Protein AF-A0A1G2C6I8-F1 (afdb_monomer_lite)

Sequence (289 aa):
MAKLNQKQAAQQTALRGDTDAAVTQLAALLASGDIGAAASLAEIEAFRGQWPEMLQHAYAFLRKPSSVYAGNVFTDITNLVALVGFKNGGWLDIHDQAVEIRSHLLADPELEKYANGSDASAGGLDQLIELAKTKGKSPYVWDWGNYSELDEDARAAKFDAAVAELLAKKKMFKDDAERRKHFFALANNYGSYRSAVRLYDKEGVGDLITFDPAAFAASALARAGRTKEAWQVAEAAVRLWWPVDFAQVTPVALLTDEGLRPLMTPERCEWVLRTPRGPAAVSKKKKKK

pLDDT: mean 89.69, std 12.72, range [35.22, 98.81]

Structure (mmCIF, N/CA/C/O backbone):
data_AF-A0A1G2C6I8-F1
#
_entry.id   AF-A0A1G2C6I8-F1
#
loop_
_atom_site.group_PDB
_atom_site.id
_atom_site.type_symbol
_atom_site.label_atom_id
_atom_site.label_alt_id
_atom_site.label_comp_id
_atom_site.label_asym_id
_atom_site.label_entity_id
_atom_site.label_seq_id
_atom_site.pdbx_PDB_ins_code
_atom_site.Cartn_x
_atom_site.Cartn_y
_atom_site.Cartn_z
_atom_site.occupancy
_atom_site.B_iso_or_equiv
_atom_site.auth_seq_id
_atom_site.auth_comp_id
_atom_site.auth_asym_id
_atom_site.auth_atom_id
_atom_site.pdbx_PDB_model_num
ATOM 1 N N . MET A 1 1 ? 11.591 -19.788 22.071 1.00 49.09 1 MET A N 1
ATOM 2 C CA . MET A 1 1 ? 10.916 -18.709 21.316 1.00 49.09 1 MET A CA 1
ATOM 3 C C . MET A 1 1 ? 10.108 -17.903 22.314 1.00 49.09 1 MET A C 1
ATOM 5 O O . MET A 1 1 ? 9.455 -18.527 23.142 1.00 49.09 1 MET A O 1
ATOM 9 N N . ALA A 1 2 ? 10.190 -16.572 22.291 1.00 54.81 2 ALA A N 1
ATOM 10 C CA . ALA A 1 2 ? 9.323 -15.737 23.123 1.00 54.81 2 ALA A CA 1
ATOM 11 C C . ALA A 1 2 ? 7.849 -16.007 22.770 1.00 54.81 2 ALA A C 1
ATOM 13 O O . ALA A 1 2 ? 7.528 -16.262 21.607 1.00 54.81 2 ALA A O 1
ATOM 14 N N . LYS A 1 3 ? 6.964 -16.004 23.771 1.00 72.25 3 LYS A N 1
ATOM 15 C CA . LYS A 1 3 ? 5.523 -16.186 23.568 1.00 72.25 3 LYS A CA 1
ATOM 16 C C . LYS A 1 3 ? 4.989 -14.952 22.838 1.00 72.25 3 LYS A C 1
ATOM 18 O O . LYS A 1 3 ? 5.163 -13.843 23.333 1.00 72.25 3 LYS A O 1
ATOM 23 N N . LEU A 1 4 ? 4.378 -15.147 21.669 1.00 80.69 4 LEU A N 1
ATOM 24 C CA . LEU A 1 4 ? 3.728 -14.062 20.930 1.00 80.69 4 LEU A CA 1
ATOM 25 C C . LEU A 1 4 ? 2.628 -13.453 21.798 1.00 80.69 4 LEU A C 1
ATOM 27 O O . LEU A 1 4 ? 1.885 -14.185 22.461 1.00 80.69 4 LEU A O 1
ATOM 31 N N . ASN A 1 5 ? 2.516 -12.127 21.785 1.00 90.69 5 ASN A N 1
ATOM 32 C CA . ASN A 1 5 ? 1.351 -11.472 22.368 1.00 90.69 5 ASN A CA 1
ATOM 33 C C . ASN A 1 5 ? 0.116 -11.684 21.466 1.00 90.69 5 ASN A C 1
ATOM 35 O O . ASN A 1 5 ? 0.228 -12.167 20.336 1.00 90.69 5 ASN A O 1
ATOM 39 N N . GLN A 1 6 ? -1.076 -11.353 21.966 1.00 92.56 6 GLN A N 1
ATOM 40 C CA . GLN A 1 6 ? -2.326 -11.617 21.244 1.00 92.56 6 GLN A CA 1
ATOM 41 C C . GLN A 1 6 ? -2.389 -10.903 19.880 1.00 92.56 6 GLN A C 1
ATOM 43 O O . GLN A 1 6 ? -2.820 -11.517 18.906 1.00 92.56 6 GLN A O 1
ATOM 48 N N . LYS A 1 7 ? -1.873 -9.668 19.778 1.00 93.62 7 LYS A N 1
ATOM 49 C CA . LYS A 1 7 ? -1.817 -8.894 18.522 1.00 93.62 7 LYS A CA 1
ATOM 50 C C . LYS A 1 7 ? -0.951 -9.582 17.469 1.00 93.62 7 LYS A C 1
ATOM 52 O O . LYS A 1 7 ? -1.372 -9.805 16.340 1.00 93.62 7 LYS A O 1
ATOM 57 N N . GLN A 1 8 ? 0.249 -9.997 17.874 1.00 93.12 8 GLN A N 1
ATOM 58 C CA . GLN A 1 8 ? 1.189 -10.717 17.017 1.00 93.12 8 GLN A CA 1
ATOM 59 C C . GLN A 1 8 ? 0.635 -12.079 16.584 1.00 93.12 8 GLN A C 1
ATOM 61 O O . GLN A 1 8 ? 0.871 -12.508 15.457 1.00 93.12 8 GLN A O 1
ATOM 66 N N . ALA A 1 9 ? -0.105 -12.766 17.459 1.00 94.12 9 ALA A N 1
ATOM 67 C CA . ALA A 1 9 ? -0.765 -14.020 17.111 1.00 94.12 9 ALA A CA 1
ATOM 68 C C . ALA A 1 9 ? -1.859 -13.809 16.050 1.00 94.12 9 ALA A C 1
ATOM 70 O O . ALA A 1 9 ? -1.878 -14.546 15.063 1.00 94.12 9 ALA A O 1
ATOM 71 N N . ALA A 1 10 ? -2.702 -12.782 16.207 1.00 96.56 10 ALA A N 1
ATOM 72 C CA . ALA A 1 10 ? -3.737 -12.422 15.237 1.00 96.56 10 ALA A CA 1
ATOM 73 C C . ALA A 1 10 ? -3.143 -12.060 13.869 1.00 96.56 10 ALA A C 1
ATOM 75 O O . ALA A 1 10 ? -3.537 -12.629 12.847 1.00 96.56 10 ALA A O 1
ATOM 76 N N . GLN A 1 11 ? -2.109 -11.214 13.858 1.00 96.00 11 GLN A N 1
ATOM 77 C CA . GLN A 1 11 ? -1.371 -10.885 12.642 1.00 96.00 11 GLN A CA 1
ATOM 78 C C . GLN A 1 11 ? -0.800 -12.147 11.982 1.00 96.00 11 GLN A C 1
ATOM 80 O O . GLN A 1 11 ? -1.008 -12.378 10.795 1.00 96.00 11 GLN A O 1
ATOM 85 N N . GLN A 1 12 ? -0.119 -13.019 12.731 1.00 95.88 12 GLN A N 1
ATOM 86 C CA . GLN A 1 12 ? 0.437 -14.253 12.167 1.00 95.88 12 GLN A CA 1
ATOM 87 C C . GLN A 1 12 ? -0.626 -15.205 11.613 1.00 95.88 12 GLN A C 1
ATOM 89 O O . GLN A 1 12 ? -0.341 -15.956 10.679 1.00 95.88 12 GLN A O 1
ATOM 94 N N . THR A 1 13 ? -1.831 -15.224 12.176 1.00 97.00 13 THR A N 1
ATOM 95 C CA . THR A 1 13 ? -2.970 -15.954 11.604 1.00 97.00 13 THR A CA 1
ATOM 96 C C . THR A 1 13 ? -3.338 -15.375 10.233 1.00 97.00 13 THR A C 1
ATOM 98 O O .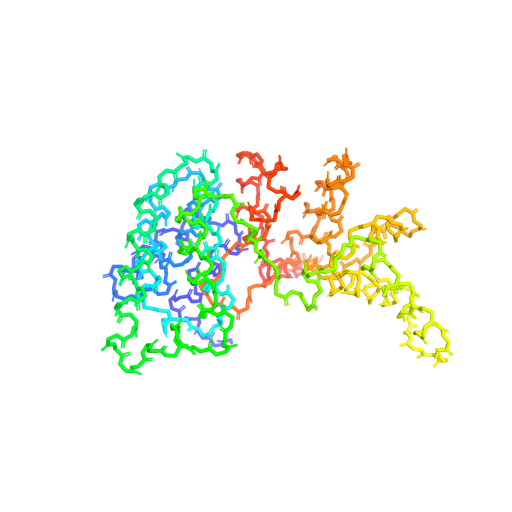 THR A 1 13 ? -3.370 -16.130 9.258 1.00 97.00 13 THR A O 1
ATOM 101 N N . ALA A 1 14 ? -3.445 -14.047 10.106 1.00 97.31 14 ALA A N 1
ATOM 102 C CA . ALA A 1 14 ? -3.700 -13.387 8.821 1.00 97.31 14 ALA A CA 1
ATOM 103 C C . ALA A 1 14 ? -2.586 -13.649 7.791 1.00 97.31 14 ALA A C 1
ATOM 105 O O . ALA A 1 14 ? -2.860 -14.039 6.658 1.00 97.31 14 ALA A O 1
ATOM 106 N N . LEU A 1 15 ? -1.315 -13.512 8.188 1.00 96.75 15 LEU A N 1
ATOM 107 C CA . LEU A 1 15 ? -0.157 -13.715 7.304 1.00 96.75 15 LEU A CA 1
ATOM 108 C C . LEU A 1 15 ? -0.001 -15.165 6.831 1.00 96.75 15 LEU A C 1
ATOM 110 O O . LEU A 1 15 ? 0.677 -15.412 5.836 1.00 96.75 15 LEU A O 1
ATOM 114 N N . ARG A 1 16 ? -0.604 -16.135 7.530 1.00 96.94 16 ARG A N 1
ATOM 115 C CA . ARG A 1 16 ? -0.665 -17.543 7.103 1.00 96.94 16 ARG A CA 1
ATOM 116 C C . ARG A 1 16 ? -1.757 -17.812 6.067 1.00 96.94 16 ARG A C 1
ATOM 118 O O . ARG A 1 16 ? -1.769 -18.911 5.516 1.00 96.94 16 ARG A O 1
ATOM 125 N N . GLY A 1 17 ? -2.621 -16.837 5.796 1.00 96.62 17 GLY A N 1
ATOM 126 C CA . GLY A 1 17 ? -3.769 -16.976 4.906 1.00 96.62 17 GLY A CA 1
ATOM 127 C C . GLY A 1 17 ? -5.034 -17.507 5.581 1.00 96.62 17 GLY A C 1
ATOM 128 O O . GLY A 1 17 ? -5.991 -17.827 4.886 1.00 96.62 17 GLY A O 1
ATOM 129 N N . ASP A 1 18 ? -5.052 -17.611 6.915 1.00 97.38 18 ASP A N 1
ATOM 130 C CA . ASP A 1 18 ? -6.234 -18.018 7.686 1.00 97.38 18 ASP A CA 1
ATOM 131 C C . ASP A 1 18 ? -7.066 -16.780 8.056 1.00 97.38 18 ASP A C 1
ATOM 133 O O . ASP A 1 18 ? -7.109 -16.322 9.200 1.00 97.38 18 ASP A O 1
ATOM 137 N N . THR A 1 19 ? -7.631 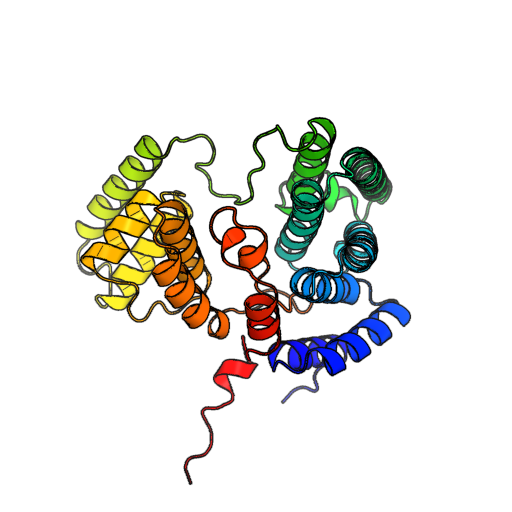-16.145 7.029 1.00 96.50 19 THR A N 1
ATOM 138 C CA . THR A 1 19 ? -8.224 -14.809 7.147 1.00 96.50 19 THR A CA 1
ATOM 139 C C . THR A 1 19 ? -9.456 -14.785 8.051 1.00 96.50 19 THR A C 1
ATOM 141 O O . THR A 1 19 ? -9.599 -13.852 8.833 1.00 96.50 19 THR A O 1
ATOM 144 N N . ASP A 1 20 ? -10.314 -15.808 8.022 1.00 98.00 20 ASP A N 1
ATOM 145 C CA . ASP A 1 20 ? -11.529 -15.842 8.853 1.00 98.00 20 ASP A CA 1
ATOM 146 C C . ASP A 1 20 ? -11.212 -15.959 10.348 1.00 98.00 20 ASP A C 1
ATOM 148 O O . ASP A 1 20 ? -11.777 -15.235 11.178 1.00 98.00 20 ASP A O 1
ATOM 152 N N . ALA A 1 21 ? -10.253 -16.820 10.704 1.00 98.19 21 ALA A N 1
ATOM 153 C CA . ALA A 1 21 ? -9.787 -16.916 12.080 1.00 98.19 21 ALA A CA 1
ATOM 154 C C . ALA A 1 21 ? -9.102 -15.617 12.525 1.00 98.19 21 ALA A C 1
ATOM 156 O O . ALA A 1 21 ? -9.295 -15.177 13.662 1.00 98.19 21 ALA A O 1
ATOM 157 N N . ALA A 1 22 ? -8.338 -14.977 11.634 1.00 98.12 22 ALA A N 1
ATOM 158 C CA . ALA A 1 22 ? -7.712 -13.694 11.922 1.00 98.12 22 ALA A CA 1
ATOM 159 C C . ALA A 1 22 ? -8.744 -12.589 12.178 1.00 98.12 22 ALA A C 1
ATOM 161 O O . ALA A 1 22 ? -8.610 -11.881 13.170 1.00 98.12 22 ALA A O 1
ATOM 162 N N . VAL A 1 23 ? -9.797 -12.479 11.358 1.00 98.56 23 VAL A N 1
ATOM 163 C CA . VAL A 1 23 ? -10.884 -11.501 11.557 1.00 98.56 23 VAL A CA 1
ATOM 164 C C . VAL A 1 23 ? -11.529 -11.678 12.929 1.00 98.56 23 VAL A C 1
ATOM 166 O O . VAL A 1 23 ? -11.696 -10.703 13.655 1.00 98.56 23 VAL A O 1
ATOM 169 N N . THR A 1 24 ? -11.805 -12.919 13.342 1.00 98.44 24 THR A N 1
ATOM 170 C CA . THR A 1 24 ? -12.376 -13.198 14.672 1.00 98.44 24 THR A CA 1
ATOM 171 C C . THR A 1 24 ? -11.435 -12.753 15.801 1.00 98.44 24 THR A C 1
ATOM 173 O O . THR A 1 24 ? -11.869 -12.146 16.780 1.00 98.44 24 THR A O 1
ATOM 176 N N . GLN A 1 25 ? -10.133 -13.027 15.671 1.00 98.44 25 GLN A N 1
ATOM 177 C CA . GLN A 1 25 ? -9.123 -12.639 16.664 1.00 98.44 25 GLN A CA 1
ATOM 178 C C . GLN A 1 25 ? -8.943 -11.115 16.739 1.00 98.44 25 GLN A C 1
ATOM 180 O O . GLN A 1 25 ? -8.867 -10.560 17.833 1.00 98.44 25 GLN A O 1
ATOM 185 N N . LEU A 1 26 ? -8.904 -10.440 15.589 1.00 98.50 26 LEU A N 1
ATOM 186 C CA . LEU A 1 26 ? -8.772 -8.987 15.487 1.00 98.50 26 LEU A CA 1
ATOM 187 C C . LEU A 1 26 ? -10.015 -8.266 16.021 1.00 98.50 26 LEU A C 1
ATOM 189 O O . LEU A 1 26 ? -9.879 -7.302 16.768 1.00 98.50 26 LEU A O 1
ATOM 193 N N . ALA A 1 27 ? -11.217 -8.765 15.725 1.00 98.44 27 ALA A N 1
ATOM 194 C CA . ALA A 1 27 ? -12.456 -8.221 16.274 1.00 98.44 27 ALA A CA 1
ATOM 195 C C . ALA A 1 27 ? -12.500 -8.333 17.809 1.00 98.44 27 ALA A C 1
ATOM 197 O O . ALA A 1 27 ? -12.887 -7.384 18.489 1.00 98.44 27 ALA A O 1
ATOM 198 N N . ALA A 1 28 ? -12.042 -9.457 18.374 1.00 98.25 28 ALA A N 1
ATOM 199 C CA . ALA A 1 28 ? -11.936 -9.621 19.825 1.00 98.25 28 ALA A CA 1
ATOM 200 C C . ALA A 1 28 ? -10.913 -8.655 20.452 1.00 98.25 28 ALA A C 1
ATOM 202 O O . ALA A 1 28 ? -11.170 -8.091 21.517 1.00 98.25 28 ALA A O 1
ATOM 203 N N . LEU A 1 29 ? -9.776 -8.427 19.783 1.00 97.94 29 LEU A N 1
ATOM 204 C CA . LEU A 1 29 ? -8.787 -7.430 20.200 1.00 97.94 29 LEU A CA 1
ATOM 205 C C . LEU A 1 29 ? -9.388 -6.021 20.199 1.00 97.94 29 LEU A C 1
ATOM 207 O O . LEU A 1 29 ? -9.306 -5.326 21.215 1.00 97.94 29 LEU A O 1
ATOM 211 N N . LEU A 1 30 ? -10.057 -5.631 19.113 1.00 97.75 30 LEU A N 1
ATOM 212 C CA . LEU A 1 30 ? -10.720 -4.333 19.008 1.00 97.75 30 LEU A CA 1
ATOM 213 C C . LEU A 1 30 ? -11.770 -4.145 20.114 1.00 97.75 30 LEU A C 1
ATOM 215 O O . LEU A 1 30 ? -11.763 -3.122 20.797 1.00 97.75 30 LEU A O 1
ATOM 219 N N . ALA A 1 31 ? -12.605 -5.158 20.366 1.00 97.44 31 ALA A N 1
ATOM 220 C CA . ALA A 1 31 ? -13.598 -5.142 21.443 1.00 97.44 31 ALA A CA 1
ATOM 221 C C . ALA A 1 31 ? -12.969 -5.016 22.845 1.00 97.44 31 ALA A C 1
ATOM 223 O O . ALA A 1 31 ? -13.589 -4.470 23.755 1.00 97.44 31 ALA A O 1
ATOM 224 N N . SER A 1 32 ? -11.728 -5.481 23.023 1.00 96.44 32 SER A N 1
ATOM 225 C CA . SER A 1 32 ? -10.963 -5.321 24.268 1.00 96.44 32 SER A CA 1
ATOM 226 C C . SER A 1 32 ? -10.249 -3.965 24.408 1.00 96.44 32 SER A C 1
ATOM 228 O O . SER A 1 32 ? -9.569 -3.733 25.406 1.00 96.44 32 SER A O 1
ATOM 230 N N . GLY A 1 33 ? -10.404 -3.063 23.430 1.00 95.50 33 GLY A N 1
ATOM 231 C CA . GLY A 1 33 ? -9.824 -1.715 23.423 1.00 95.50 33 GLY A CA 1
ATOM 232 C C . GLY A 1 33 ? -8.540 -1.567 22.599 1.00 95.50 33 GLY A C 1
ATOM 233 O O . GLY A 1 33 ? -7.912 -0.505 22.624 1.00 95.50 33 GLY A O 1
ATOM 234 N N . ASP A 1 34 ? -8.131 -2.598 21.856 1.00 95.38 34 ASP A N 1
ATOM 235 C CA . ASP A 1 34 ? -6.953 -2.539 20.993 1.00 95.38 34 ASP A CA 1
ATOM 236 C C . ASP A 1 34 ? -7.271 -1.925 19.625 1.00 95.38 34 ASP A C 1
ATOM 238 O O . ASP A 1 34 ? -7.541 -2.623 18.647 1.00 95.38 34 ASP A O 1
ATOM 242 N N . ILE A 1 35 ? -7.215 -0.595 19.552 1.00 95.81 35 ILE A N 1
ATOM 243 C CA . ILE A 1 35 ? -7.554 0.155 18.333 1.00 95.81 35 ILE A CA 1
ATOM 244 C C . ILE A 1 35 ? -6.643 -0.185 17.142 1.00 95.81 35 ILE A C 1
ATOM 246 O O . ILE A 1 35 ? -7.089 -0.099 16.001 1.00 95.81 35 ILE A O 1
ATOM 250 N N . GLY A 1 36 ? -5.412 -0.659 17.371 1.00 94.94 36 GLY A N 1
ATOM 251 C CA . GLY A 1 36 ? -4.517 -1.062 16.280 1.00 94.94 36 GLY A CA 1
ATOM 252 C C . GLY A 1 36 ? -5.088 -2.211 15.436 1.00 94.94 36 GLY A C 1
ATOM 253 O O . GLY A 1 36 ? -4.810 -2.296 14.243 1.00 94.94 36 GLY A O 1
ATOM 254 N N . ALA A 1 37 ? -5.952 -3.053 16.019 1.00 97.81 37 ALA A N 1
ATOM 255 C CA . ALA A 1 37 ? -6.636 -4.122 15.293 1.00 97.81 37 ALA A CA 1
ATOM 256 C C . ALA A 1 37 ? -7.639 -3.599 14.247 1.00 97.81 37 ALA A C 1
ATOM 258 O O . ALA A 1 37 ? -7.919 -4.306 13.278 1.00 97.81 37 ALA A O 1
ATOM 259 N N . ALA A 1 38 ? -8.146 -2.368 14.397 1.00 98.38 38 ALA A N 1
ATOM 260 C CA . ALA A 1 38 ? -9.041 -1.756 13.418 1.00 98.38 38 ALA A CA 1
ATOM 261 C C . ALA A 1 38 ? -8.337 -1.512 12.071 1.00 98.38 38 ALA A C 1
ATOM 263 O O . ALA A 1 38 ? -8.939 -1.743 11.028 1.00 98.38 38 ALA A O 1
ATOM 264 N N . ALA A 1 39 ? -7.048 -1.149 12.067 1.00 97.94 39 ALA A N 1
ATOM 265 C CA . ALA A 1 39 ? -6.287 -1.031 10.820 1.00 97.94 39 ALA A CA 1
ATOM 266 C C . ALA A 1 39 ? -6.196 -2.382 10.086 1.00 97.94 39 ALA A C 1
ATOM 268 O O . ALA A 1 39 ? -6.466 -2.460 8.890 1.00 97.94 39 ALA A O 1
ATOM 269 N N . SER A 1 40 ? -5.920 -3.472 10.812 1.00 98.44 40 SER A N 1
ATOM 270 C CA . SER A 1 40 ? -5.877 -4.815 10.220 1.00 98.44 40 SER A CA 1
ATOM 271 C C . SER A 1 40 ? -7.228 -5.271 9.658 1.00 98.44 40 SER A C 1
ATOM 273 O O . SER A 1 40 ? -7.274 -5.932 8.621 1.00 98.44 40 SER A O 1
ATOM 275 N N . LEU A 1 41 ? -8.327 -4.955 10.351 1.00 98.81 41 LEU A N 1
ATOM 276 C CA . LEU A 1 41 ? -9.680 -5.270 9.885 1.00 98.81 41 LEU A CA 1
ATOM 277 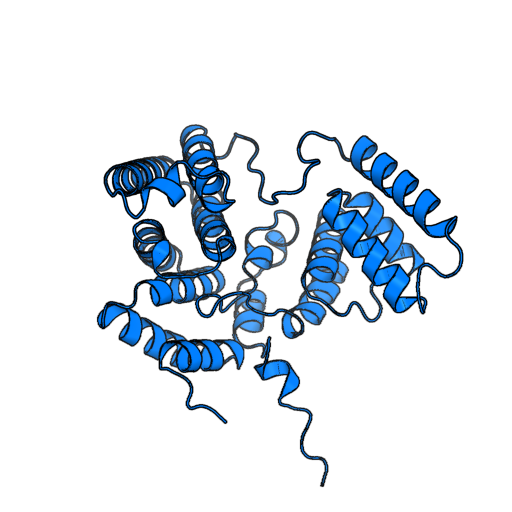C C . LEU A 1 41 ? -10.013 -4.492 8.611 1.00 98.81 41 LEU A C 1
ATOM 279 O O . LEU A 1 41 ? -10.397 -5.116 7.624 1.00 98.81 41 LEU A O 1
ATOM 283 N N . ALA A 1 42 ? -9.748 -3.182 8.596 1.00 98.75 42 ALA A N 1
ATOM 284 C CA . ALA A 1 42 ? -9.966 -2.333 7.429 1.00 98.75 42 ALA A CA 1
ATOM 285 C C . ALA A 1 42 ? -9.198 -2.844 6.197 1.00 98.75 42 ALA A C 1
ATOM 287 O O . ALA A 1 42 ? -9.744 -2.929 5.098 1.00 98.75 42 ALA A O 1
ATOM 288 N N . GLU A 1 43 ? -7.945 -3.260 6.376 1.00 98.69 43 GLU A N 1
ATOM 289 C CA . GLU A 1 43 ? -7.161 -3.891 5.317 1.00 98.69 43 GLU A CA 1
ATOM 290 C C . GLU A 1 43 ? -7.833 -5.154 4.749 1.00 98.69 43 GLU A C 1
ATOM 292 O O . GLU A 1 43 ? -7.995 -5.289 3.535 1.00 98.69 43 GLU A O 1
ATOM 297 N N . ILE A 1 44 ? -8.262 -6.085 5.607 1.00 98.75 44 ILE A N 1
ATOM 298 C CA . ILE A 1 44 ? -8.920 -7.327 5.170 1.00 98.75 44 ILE A CA 1
ATOM 299 C C . ILE A 1 44 ? -10.243 -7.026 4.455 1.00 98.75 44 ILE A C 1
ATOM 301 O O . ILE A 1 44 ? -10.520 -7.586 3.392 1.00 98.75 44 ILE A O 1
ATOM 305 N N . GLU A 1 45 ? -11.048 -6.134 5.020 1.00 98.81 45 GLU A N 1
ATOM 306 C CA . GLU A 1 45 ? -12.352 -5.733 4.491 1.00 98.81 45 GLU A CA 1
ATOM 307 C C . GLU A 1 45 ? -12.222 -5.029 3.138 1.00 98.81 45 GLU A C 1
ATOM 309 O O . GLU A 1 45 ? -13.002 -5.311 2.226 1.00 98.81 45 GLU A O 1
ATOM 314 N N . ALA A 1 46 ? -11.186 -4.206 2.944 1.00 98.56 46 ALA A N 1
ATOM 315 C CA . ALA A 1 46 ? -10.880 -3.597 1.652 1.00 98.56 46 ALA A CA 1
ATOM 316 C C . ALA A 1 46 ? -10.630 -4.652 0.565 1.00 98.56 46 ALA A C 1
ATOM 318 O O . ALA A 1 46 ? -11.175 -4.556 -0.538 1.00 98.56 46 ALA A O 1
ATOM 319 N N . PHE A 1 47 ? -9.849 -5.693 0.872 1.00 98.62 47 PHE A N 1
ATOM 320 C CA . PHE A 1 47 ? -9.628 -6.807 -0.055 1.00 98.62 47 PHE A CA 1
ATOM 321 C C . PHE A 1 47 ? -10.908 -7.626 -0.288 1.00 98.62 47 PHE A C 1
ATOM 323 O O . PHE A 1 47 ? -11.131 -8.109 -1.396 1.00 98.62 47 PHE A O 1
ATOM 330 N N . ARG A 1 48 ? -11.796 -7.735 0.705 1.00 98.44 48 ARG A N 1
ATOM 331 C CA . ARG A 1 48 ? -13.108 -8.389 0.554 1.00 98.44 48 ARG A CA 1
ATOM 332 C C . ARG A 1 48 ? -14.157 -7.531 -0.155 1.00 98.44 48 ARG A C 1
ATOM 334 O O . ARG A 1 48 ? -15.232 -8.032 -0.471 1.00 98.44 48 ARG A O 1
ATOM 341 N N . GLY A 1 49 ? -13.871 -6.255 -0.407 1.00 97.56 49 GLY A N 1
ATOM 342 C CA . GLY A 1 49 ? -14.840 -5.306 -0.953 1.00 97.56 49 GLY A CA 1
ATOM 343 C C . GLY A 1 49 ? -15.944 -4.899 0.032 1.00 97.56 49 GLY A C 1
ATOM 344 O O . GLY A 1 49 ? -16.989 -4.415 -0.397 1.00 97.56 49 GLY A O 1
ATOM 345 N N . GLN A 1 50 ? -15.723 -5.086 1.334 1.00 97.88 50 GLN A N 1
ATOM 346 C CA . GLN A 1 50 ? -16.634 -4.732 2.428 1.00 97.88 50 GLN A CA 1
ATOM 347 C C . GLN A 1 50 ? -16.421 -3.263 2.827 1.00 97.88 50 GLN A C 1
ATOM 349 O O . GLN A 1 50 ? -15.875 -2.949 3.880 1.00 97.88 50 GLN A O 1
ATOM 354 N N . TRP A 1 51 ? -16.747 -2.344 1.913 1.00 97.19 51 TRP A N 1
ATOM 355 C CA . TRP A 1 51 ? -16.392 -0.923 2.045 1.00 97.19 51 TRP A CA 1
ATOM 356 C C . TRP A 1 51 ? -17.025 -0.198 3.245 1.00 97.19 51 TRP A C 1
ATOM 358 O O . TRP A 1 51 ? -16.314 0.607 3.848 1.00 97.19 51 TRP A O 1
ATOM 368 N N . PRO A 1 52 ? -18.304 -0.424 3.611 1.00 97.06 52 PRO A N 1
ATOM 369 C CA . PRO A 1 52 ? -18.896 0.226 4.782 1.00 97.06 52 PRO A CA 1
ATOM 370 C C . PRO A 1 52 ? -18.194 -0.150 6.093 1.00 97.06 52 PRO A C 1
ATOM 372 O O . PRO A 1 52 ? -17.835 0.731 6.873 1.00 97.06 52 PRO A O 1
ATOM 375 N N . GLU A 1 53 ? -17.946 -1.443 6.304 1.00 98.19 53 GLU A N 1
ATOM 376 C CA . GLU A 1 53 ? -17.225 -1.964 7.468 1.00 98.19 53 GLU A CA 1
ATOM 377 C C . GLU A 1 53 ? -15.778 -1.459 7.480 1.00 98.19 53 GLU A C 1
ATOM 379 O O . GLU A 1 53 ? -15.304 -0.952 8.500 1.00 98.19 53 GLU A O 1
ATOM 384 N N . MET A 1 54 ? -15.127 -1.472 6.310 1.00 98.31 54 MET A N 1
ATOM 385 C CA . MET A 1 54 ? -13.778 -0.936 6.146 1.00 98.31 54 MET A CA 1
ATOM 386 C C . MET A 1 54 ? -13.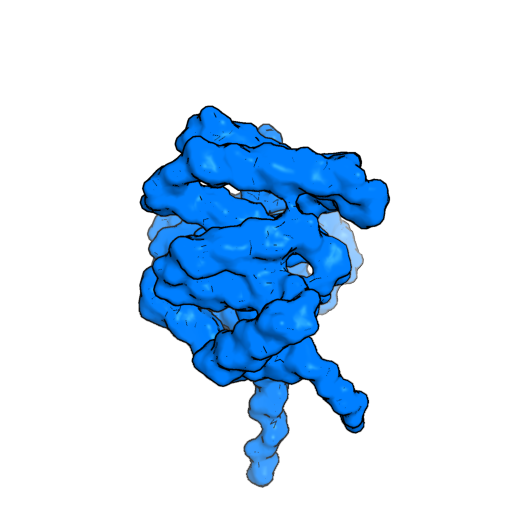693 0.524 6.588 1.00 98.31 54 MET A C 1
ATOM 388 O O . MET A 1 54 ? -12.801 0.872 7.359 1.00 98.31 54 MET A O 1
ATOM 392 N N . LEU A 1 55 ? -14.625 1.381 6.147 1.00 98.44 55 LEU A N 1
ATOM 393 C CA . LEU A 1 55 ? -14.653 2.792 6.541 1.00 98.44 55 LEU A CA 1
ATOM 394 C C . LEU A 1 55 ? -14.849 2.961 8.050 1.00 98.44 55 LEU A C 1
ATOM 396 O O . LEU A 1 55 ? -14.171 3.787 8.660 1.00 98.44 55 LEU A O 1
ATOM 400 N N . GLN A 1 56 ? -15.732 2.170 8.666 1.00 98.06 56 GLN A N 1
ATOM 401 C CA . GLN A 1 56 ? -15.944 2.209 10.113 1.00 98.06 56 GLN A CA 1
ATOM 402 C C . GLN A 1 56 ? -14.637 1.932 10.871 1.00 98.06 56 GLN A C 1
ATOM 404 O O . GLN A 1 56 ? -14.267 2.693 11.771 1.00 98.06 56 GLN A O 1
ATOM 409 N N . HIS A 1 57 ? -13.915 0.875 10.498 1.00 98.69 57 HIS A N 1
ATOM 410 C CA . HIS A 1 57 ? -12.650 0.528 11.138 1.00 98.69 57 HIS A CA 1
ATOM 411 C C . HIS A 1 57 ? -11.523 1.512 10.800 1.00 98.69 57 HIS A C 1
ATOM 413 O O . HIS A 1 57 ? -10.763 1.900 11.691 1.00 98.69 57 HIS A O 1
ATOM 419 N N . ALA A 1 58 ? -11.452 1.985 9.555 1.00 98.19 58 ALA A N 1
ATOM 420 C CA . ALA A 1 58 ? -10.495 2.999 9.128 1.00 98.19 58 ALA A CA 1
ATOM 421 C C . ALA A 1 58 ? -10.646 4.283 9.954 1.00 98.19 58 ALA A C 1
ATOM 423 O O . ALA A 1 58 ? -9.677 4.763 10.540 1.00 98.19 58 ALA A O 1
ATOM 424 N N . TYR A 1 59 ? -11.864 4.812 10.083 1.00 98.00 59 TYR A N 1
ATOM 425 C CA . TYR A 1 59 ? -12.119 6.024 10.858 1.00 98.00 59 TYR A CA 1
ATOM 426 C C . TYR A 1 59 ? -11.913 5.838 12.364 1.00 98.00 59 TYR A C 1
ATOM 428 O O . TYR A 1 59 ? -11.514 6.789 13.041 1.00 98.00 59 TYR A O 1
ATOM 436 N N . ALA A 1 60 ? -12.158 4.643 12.907 1.00 97.25 60 ALA A N 1
ATOM 437 C CA . ALA A 1 60 ? -11.826 4.338 14.298 1.00 97.25 60 ALA A CA 1
ATOM 438 C C . ALA A 1 60 ? -10.307 4.387 14.534 1.00 97.25 60 ALA A C 1
ATOM 440 O O . ALA A 1 60 ? -9.849 4.988 15.506 1.00 97.25 60 ALA A O 1
ATOM 441 N N . PHE A 1 61 ? -9.523 3.810 13.619 1.00 96.94 61 PHE A N 1
ATOM 442 C CA . PHE A 1 61 ? -8.065 3.842 13.683 1.00 96.94 61 PHE A CA 1
ATOM 443 C C . PHE A 1 61 ? -7.494 5.254 13.492 1.00 96.94 61 PHE A C 1
ATOM 445 O O . PHE A 1 61 ? -6.668 5.687 14.294 1.00 96.94 61 PHE A O 1
ATOM 452 N N . LEU A 1 62 ? -7.954 5.997 12.479 1.00 95.31 62 LEU A N 1
ATOM 453 C CA . LEU A 1 62 ? -7.432 7.331 12.152 1.00 95.31 62 LEU A CA 1
ATOM 454 C C . LEU A 1 62 ? -7.646 8.357 13.278 1.00 95.31 62 LEU A C 1
ATOM 456 O O . LEU A 1 62 ? -6.881 9.313 13.370 1.00 95.31 62 LEU A O 1
ATOM 460 N N . ARG A 1 63 ? -8.625 8.147 14.172 1.00 95.44 63 ARG A N 1
ATOM 461 C CA . ARG A 1 63 ? -8.791 8.950 15.400 1.00 95.44 63 ARG A CA 1
ATOM 462 C C . ARG A 1 63 ? -7.737 8.648 16.472 1.00 95.44 63 ARG A C 1
ATOM 464 O O . ARG A 1 63 ? -7.494 9.494 17.320 1.00 95.44 63 ARG A O 1
ATOM 471 N N . LYS A 1 64 ? -7.098 7.472 16.457 1.00 93.81 64 LYS A N 1
ATOM 472 C CA . LYS A 1 64 ? -6.076 7.070 17.441 1.00 93.81 64 LYS A CA 1
ATOM 473 C C . LYS A 1 64 ? -4.855 6.409 16.777 1.00 93.81 64 LYS A C 1
ATOM 475 O O . LYS A 1 64 ? -4.551 5.235 17.037 1.00 93.81 64 LYS A O 1
ATOM 480 N N . PRO A 1 65 ? -4.107 7.161 15.954 1.00 90.50 65 PRO A N 1
ATOM 481 C CA . PRO A 1 65 ? -2.975 6.635 15.192 1.00 90.50 65 PRO A CA 1
ATOM 482 C C . PRO A 1 65 ? -1.792 6.204 16.070 1.00 90.50 65 PRO A C 1
ATOM 484 O O . PRO A 1 65 ? -0.999 5.363 15.662 1.00 90.50 65 PRO A O 1
ATOM 487 N N . SER A 1 66 ? -1.707 6.692 17.313 1.00 90.56 66 SER A N 1
ATOM 488 C CA . SER A 1 66 ? -0.714 6.258 18.310 1.00 90.56 66 SER A CA 1
ATOM 489 C C . SER A 1 66 ? -0.857 4.796 18.755 1.00 90.56 66 SER A C 1
ATOM 491 O O . SER A 1 66 ? -0.011 4.287 19.489 1.00 90.56 66 SER A O 1
ATOM 493 N N . SER A 1 67 ? -1.918 4.104 18.325 1.00 90.38 67 SER A N 1
ATOM 494 C CA . SER A 1 67 ? -2.130 2.678 18.593 1.00 90.38 67 SER A CA 1
ATOM 495 C C . SER A 1 67 ? -1.174 1.747 17.830 1.00 90.38 67 SER A C 1
ATOM 497 O O . SER A 1 67 ? -1.098 0.563 18.169 1.00 90.38 67 SER A O 1
ATOM 499 N N . VAL A 1 68 ? -0.425 2.275 16.856 1.00 89.81 68 VAL A N 1
ATOM 500 C CA . VAL A 1 68 ? 0.605 1.571 16.074 1.00 89.81 68 VAL A CA 1
ATOM 501 C C . VAL A 1 68 ? 1.914 2.364 16.074 1.00 89.81 68 VAL A C 1
ATOM 503 O O . VAL A 1 68 ? 1.936 3.546 16.420 1.00 89.81 68 VAL A O 1
ATOM 506 N N . TYR A 1 69 ? 3.022 1.715 15.715 1.00 84.75 69 TYR A N 1
ATOM 507 C CA . TYR A 1 69 ? 4.338 2.355 15.702 1.00 84.75 69 TYR A CA 1
ATOM 508 C C . TYR A 1 69 ? 4.657 2.998 14.348 1.00 84.75 69 TYR A C 1
ATOM 510 O O . TYR A 1 69 ? 5.187 4.107 14.308 1.00 84.75 69 TYR A O 1
ATOM 518 N N . ALA A 1 70 ? 4.360 2.314 13.240 1.00 83.00 70 ALA A N 1
ATOM 519 C CA . ALA A 1 70 ? 4.789 2.763 11.917 1.00 83.00 70 ALA A CA 1
ATOM 520 C C . ALA A 1 70 ? 3.807 3.753 11.264 1.00 83.00 70 ALA A C 1
ATOM 522 O O . ALA A 1 70 ? 2.635 3.438 11.059 1.00 83.00 70 ALA A O 1
ATOM 523 N N . GLY A 1 71 ? 4.317 4.907 10.817 1.00 82.75 71 GLY A N 1
ATOM 524 C CA . GLY A 1 71 ? 3.537 5.909 10.076 1.00 82.75 71 GLY A CA 1
ATOM 525 C C . GLY A 1 71 ? 2.934 5.392 8.762 1.00 82.75 71 GLY A C 1
ATOM 526 O O . GLY A 1 71 ? 1.867 5.847 8.362 1.00 82.75 71 GLY A O 1
ATOM 527 N N . ASN A 1 72 ? 3.542 4.379 8.133 1.00 84.62 72 ASN A N 1
ATOM 528 C CA . ASN A 1 72 ? 3.025 3.783 6.894 1.00 84.62 72 ASN A CA 1
ATOM 529 C C . ASN A 1 72 ? 1.625 3.174 7.057 1.00 84.62 72 ASN A C 1
ATOM 531 O O . ASN A 1 72 ? 0.850 3.213 6.109 1.00 84.62 72 ASN A O 1
ATOM 535 N N . VAL A 1 73 ? 1.273 2.675 8.251 1.00 91.12 73 VAL A N 1
ATOM 536 C CA . VAL A 1 73 ? -0.086 2.170 8.519 1.00 91.12 73 VAL A CA 1
ATOM 537 C C . VAL A 1 73 ? -1.106 3.295 8.370 1.00 91.12 73 VAL A C 1
ATOM 539 O O . VAL A 1 73 ? -2.175 3.097 7.805 1.00 91.12 73 VAL A O 1
ATOM 542 N N . PHE A 1 74 ? -0.764 4.501 8.830 1.00 90.25 74 PHE A N 1
ATOM 543 C CA . PHE A 1 74 ? -1.620 5.669 8.665 1.00 90.25 74 PHE A CA 1
ATOM 544 C C . PHE A 1 74 ? -1.861 5.981 7.191 1.00 90.25 74 PHE A C 1
ATOM 546 O O . PHE A 1 74 ? -3.013 6.087 6.776 1.00 90.25 74 PHE A O 1
ATOM 553 N N . THR A 1 75 ? -0.784 6.042 6.407 1.00 88.12 75 THR A N 1
ATOM 554 C CA . THR A 1 75 ? -0.840 6.286 4.962 1.00 88.12 75 THR A CA 1
ATOM 555 C C . THR A 1 75 ? -1.676 5.230 4.235 1.00 88.12 75 THR A C 1
ATOM 557 O O . THR A 1 75 ? -2.521 5.571 3.408 1.00 88.12 75 THR A O 1
ATOM 560 N N . ASP A 1 76 ? -1.487 3.950 4.562 1.00 92.31 76 ASP A N 1
ATOM 561 C CA . ASP A 1 76 ? -2.246 2.846 3.973 1.00 92.31 76 ASP A CA 1
ATOM 562 C C . ASP A 1 76 ? -3.751 3.000 4.239 1.00 92.31 76 ASP A C 1
ATOM 564 O O . ASP A 1 76 ? -4.559 2.916 3.310 1.00 92.31 76 ASP A O 1
ATOM 568 N N . ILE A 1 77 ? -4.142 3.305 5.480 1.00 95.81 77 ILE A N 1
ATOM 569 C CA . ILE A 1 77 ? -5.554 3.483 5.832 1.00 95.81 77 ILE A CA 1
ATOM 570 C C . ILE A 1 77 ? -6.149 4.744 5.187 1.00 95.81 77 ILE A C 1
ATOM 572 O O . ILE A 1 77 ? -7.256 4.676 4.650 1.00 95.81 77 ILE A O 1
ATOM 576 N N . THR A 1 78 ? -5.435 5.875 5.148 1.00 93.69 78 THR A N 1
ATOM 577 C CA . THR A 1 78 ? -5.920 7.068 4.426 1.00 93.69 78 THR A CA 1
ATOM 578 C C . THR A 1 78 ? -6.106 6.795 2.934 1.00 93.69 78 THR A C 1
ATOM 580 O O . THR A 1 78 ? -7.106 7.216 2.348 1.00 93.69 78 THR A O 1
ATOM 583 N N . ASN A 1 79 ? -5.202 6.016 2.335 1.00 93.06 79 ASN A N 1
ATOM 584 C CA . ASN A 1 79 ? -5.289 5.615 0.935 1.00 93.06 79 ASN A CA 1
ATOM 585 C C . ASN A 1 79 ? -6.512 4.715 0.673 1.00 93.06 79 ASN A C 1
ATOM 587 O O . ASN A 1 79 ? -7.188 4.865 -0.349 1.00 93.06 79 ASN A O 1
ATOM 591 N N . LEU A 1 80 ? -6.849 3.807 1.594 1.00 96.38 80 LEU A N 1
ATOM 592 C CA . LEU A 1 80 ? -8.065 2.991 1.493 1.00 96.38 80 LEU A CA 1
ATOM 593 C C . LEU A 1 80 ? -9.347 3.833 1.576 1.00 96.38 80 LEU A C 1
ATOM 595 O O . LEU A 1 80 ? -10.293 3.578 0.828 1.00 96.38 80 LEU A O 1
ATOM 599 N N . VAL A 1 81 ? -9.375 4.869 2.419 1.00 97.31 81 VAL A N 1
ATOM 600 C CA . VAL A 1 81 ? -10.508 5.810 2.472 1.00 97.31 81 VAL A CA 1
ATOM 601 C C . VAL A 1 81 ? -10.635 6.581 1.153 1.00 97.31 81 VAL A C 1
ATOM 603 O O . VAL A 1 81 ? -11.722 6.633 0.574 1.00 97.31 81 VAL A O 1
ATOM 606 N N . ALA A 1 82 ? -9.530 7.119 0.623 1.00 94.94 82 ALA A N 1
ATOM 607 C CA . ALA A 1 82 ? -9.519 7.794 -0.678 1.00 94.94 82 ALA A CA 1
ATOM 608 C C . ALA A 1 82 ? -10.022 6.873 -1.804 1.00 94.94 82 ALA A C 1
ATOM 610 O O . ALA A 1 82 ? -10.800 7.288 -2.667 1.00 94.94 82 ALA A O 1
ATOM 611 N N . LEU A 1 83 ? -9.622 5.597 -1.776 1.00 94.69 83 LEU A N 1
ATOM 612 C CA . LEU A 1 83 ? -10.061 4.583 -2.730 1.00 94.69 83 LEU A CA 1
ATOM 613 C C . LEU A 1 83 ? -11.586 4.401 -2.737 1.00 94.69 83 LEU A C 1
ATOM 615 O O . LEU A 1 83 ? -12.161 4.252 -3.818 1.00 94.69 83 LEU A O 1
ATOM 619 N N . VAL A 1 84 ? -12.249 4.436 -1.576 1.00 95.94 84 VAL A N 1
ATOM 620 C CA . VAL A 1 84 ? -13.722 4.388 -1.519 1.00 95.94 84 VAL A CA 1
ATOM 621 C C . VAL A 1 84 ? -14.327 5.587 -2.231 1.00 95.94 84 VAL A C 1
ATOM 623 O O . VAL A 1 84 ? -15.244 5.404 -3.030 1.00 95.94 84 VAL A O 1
ATOM 626 N N . GLY A 1 85 ? -13.761 6.776 -2.029 1.00 95.06 85 GLY A N 1
ATOM 627 C CA . GLY A 1 85 ? -14.153 7.986 -2.746 1.00 95.06 85 GLY A CA 1
ATOM 628 C C . GLY A 1 85 ? -14.122 7.814 -4.266 1.00 95.06 85 GLY A C 1
ATOM 629 O O . GLY A 1 85 ? -15.092 8.120 -4.960 1.00 95.06 85 GLY A O 1
ATOM 630 N N . PHE A 1 86 ? -13.037 7.245 -4.797 1.00 91.62 86 PHE A N 1
ATOM 631 C CA . PHE A 1 86 ? -12.910 6.982 -6.233 1.00 91.62 86 PHE A CA 1
ATOM 632 C C . PHE A 1 86 ? -13.865 5.905 -6.752 1.00 91.62 86 PHE A C 1
ATOM 634 O O . PHE A 1 86 ? -14.287 5.977 -7.904 1.00 91.62 86 PHE A O 1
ATOM 641 N N . LYS A 1 87 ? -14.182 4.893 -5.938 1.00 90.44 87 LYS A N 1
ATOM 642 C CA . LYS A 1 87 ? -15.058 3.785 -6.343 1.00 90.44 87 LYS A CA 1
ATOM 643 C C . LYS A 1 87 ? -16.539 4.139 -6.263 1.00 90.44 87 LYS A C 1
ATOM 645 O O . LYS A 1 87 ? -17.290 3.831 -7.182 1.00 90.44 87 LYS A O 1
ATOM 650 N N . ASN A 1 88 ? -16.941 4.762 -5.161 1.00 92.81 88 ASN A N 1
ATOM 651 C CA . ASN A 1 88 ? -18.338 4.873 -4.749 1.00 92.81 88 ASN A CA 1
ATOM 652 C C . ASN A 1 88 ? -18.797 6.333 -4.595 1.00 92.81 88 ASN A C 1
ATOM 654 O O . ASN A 1 88 ? -19.983 6.579 -4.382 1.00 92.81 88 ASN A O 1
ATOM 658 N N . GLY A 1 89 ? -17.894 7.314 -4.689 1.00 92.69 89 GLY A N 1
ATOM 659 C CA . GLY A 1 89 ? -18.194 8.698 -4.331 1.00 92.69 89 GLY A CA 1
ATOM 660 C C . GLY A 1 89 ? -18.276 8.873 -2.813 1.00 92.69 89 GLY A C 1
ATOM 661 O O . GLY A 1 89 ? -17.408 8.408 -2.087 1.00 92.69 89 GLY A O 1
ATOM 662 N N . GLY A 1 90 ? -19.291 9.588 -2.317 1.00 94.75 90 GLY A N 1
ATOM 663 C CA . GLY A 1 90 ? -19.393 9.887 -0.877 1.00 94.75 90 GLY A CA 1
ATOM 664 C C . GLY A 1 90 ? -18.348 10.896 -0.388 1.00 94.75 90 GLY A C 1
ATOM 665 O O . GLY A 1 90 ? -18.036 10.958 0.794 1.00 94.75 90 GLY A O 1
ATOM 666 N N . TRP A 1 91 ? -17.799 11.703 -1.300 1.00 96.38 91 TRP A N 1
ATOM 667 C CA . TRP A 1 91 ? -16.740 12.665 -0.995 1.00 96.38 91 TRP A CA 1
ATOM 668 C C . TRP A 1 91 ? -17.110 13.692 0.081 1.00 96.38 91 TRP A C 1
ATOM 670 O O . TRP A 1 91 ? -16.218 14.155 0.778 1.00 96.38 91 TRP A O 1
ATOM 680 N N . LEU A 1 92 ? -18.395 14.040 0.227 1.00 97.06 92 LEU A N 1
ATOM 681 C CA . LEU A 1 92 ? -18.841 14.939 1.296 1.00 97.06 92 LEU A CA 1
ATOM 682 C C . LEU A 1 92 ? -18.658 14.286 2.673 1.00 97.06 92 LEU A C 1
ATOM 684 O O . LEU A 1 92 ? -17.992 14.858 3.525 1.00 97.06 92 LEU A O 1
ATOM 688 N N . ASP A 1 93 ? -19.142 13.056 2.847 1.00 97.38 93 ASP A N 1
ATOM 689 C CA . ASP A 1 93 ? -19.003 12.322 4.109 1.00 97.38 93 ASP A CA 1
ATOM 690 C C . ASP A 1 93 ? -17.528 12.044 4.433 1.00 97.38 93 ASP A C 1
ATOM 692 O O . ASP A 1 93 ? -17.098 12.209 5.573 1.00 97.38 93 ASP A O 1
ATOM 696 N N . ILE A 1 94 ? -16.725 11.678 3.423 1.00 97.75 94 ILE A N 1
ATOM 697 C CA . ILE A 1 94 ? -15.275 11.483 3.580 1.00 97.75 94 ILE A CA 1
ATOM 698 C C . ILE A 1 94 ? -14.600 12.780 4.033 1.00 97.75 94 ILE A C 1
ATOM 700 O O . ILE A 1 94 ? -13.766 12.742 4.938 1.00 97.75 94 ILE A O 1
ATOM 704 N N . HIS A 1 95 ? -14.944 13.910 3.412 1.00 97.50 95 HIS A N 1
ATOM 705 C CA . HIS A 1 95 ? -14.418 15.219 3.785 1.00 97.50 95 HIS A CA 1
ATOM 706 C C . HIS A 1 95 ? -14.766 15.551 5.239 1.00 97.50 95 HIS A C 1
ATOM 708 O O . HIS A 1 95 ? -13.872 15.874 6.020 1.00 97.50 95 HIS A O 1
ATOM 714 N N . ASP A 1 96 ? -16.037 15.422 5.615 1.00 98.00 96 ASP A N 1
ATOM 715 C CA . ASP A 1 96 ? -16.513 15.790 6.947 1.00 98.00 96 ASP A CA 1
ATOM 716 C C . ASP A 1 96 ? -15.884 14.902 8.029 1.00 98.00 96 ASP A C 1
ATOM 718 O O . ASP A 1 96 ? -15.391 15.415 9.035 1.00 98.00 96 ASP A O 1
ATOM 722 N N . GLN A 1 97 ? -15.780 13.590 7.784 1.00 98.12 97 GLN A N 1
ATOM 723 C CA . GLN A 1 97 ? -15.064 12.671 8.672 1.00 98.12 97 GLN A CA 1
ATOM 724 C C . GLN A 1 97 ? -13.574 13.014 8.780 1.00 98.12 97 GLN A C 1
ATOM 726 O O . GLN A 1 97 ? -13.027 13.021 9.881 1.00 98.12 97 GLN A O 1
ATOM 731 N N . ALA A 1 98 ? -12.901 13.325 7.669 1.00 95.94 98 ALA A N 1
ATOM 732 C CA . ALA A 1 98 ? -11.481 13.665 7.688 1.00 95.94 98 ALA A CA 1
ATOM 733 C C . ALA A 1 98 ? -11.209 14.982 8.442 1.00 95.94 98 ALA A C 1
ATOM 735 O O . ALA A 1 98 ? -10.258 15.055 9.222 1.00 95.94 98 ALA A O 1
ATOM 736 N N . VAL A 1 99 ? -12.068 15.996 8.279 1.00 96.56 99 VAL A N 1
ATOM 737 C CA . VAL A 1 99 ? -12.000 17.264 9.027 1.00 96.56 99 VAL A CA 1
ATOM 738 C C . VAL A 1 99 ? -12.261 17.051 10.519 1.00 96.56 99 VAL A C 1
ATOM 740 O O . VAL A 1 99 ? -11.544 17.614 11.351 1.00 96.56 99 VAL A O 1
ATOM 743 N N . GLU A 1 100 ? -13.252 16.232 10.877 1.00 97.56 100 GLU A N 1
ATOM 744 C CA . GLU A 1 100 ? -13.542 15.878 12.270 1.00 97.56 100 GLU A CA 1
ATOM 745 C C . GLU A 1 100 ? -12.349 15.159 12.919 1.00 97.56 100 GLU A C 1
ATOM 747 O O . GLU A 1 100 ? -11.891 15.566 13.988 1.00 97.56 100 GLU A O 1
ATOM 752 N N . ILE A 1 101 ? -11.792 14.146 12.245 1.00 96.31 101 ILE A N 1
ATOM 753 C CA . ILE A 1 101 ? -10.601 13.413 12.698 1.00 96.31 101 ILE A CA 1
ATOM 754 C C . ILE A 1 101 ? -9.435 14.376 12.897 1.00 96.31 101 ILE A C 1
ATOM 756 O O . ILE A 1 101 ? -8.816 14.374 13.957 1.00 96.31 101 ILE A O 1
ATOM 760 N N . ARG A 1 102 ? -9.156 15.241 11.918 1.00 93.94 102 ARG A N 1
ATOM 761 C CA . ARG A 1 102 ? -8.072 16.223 12.018 1.00 93.94 102 ARG A CA 1
ATOM 762 C C . ARG A 1 102 ? -8.256 17.138 13.225 1.00 93.94 102 ARG A C 1
ATOM 764 O O . ARG A 1 102 ? -7.306 17.391 13.958 1.00 93.94 102 ARG A O 1
ATOM 771 N N . SER A 1 103 ? -9.481 17.613 13.438 1.00 95.19 103 SER A N 1
ATOM 772 C CA . SER A 1 103 ? -9.821 18.488 14.563 1.00 95.19 103 SER A CA 1
ATOM 773 C C . SER A 1 103 ? -9.642 17.771 15.903 1.00 95.19 103 SER A C 1
ATOM 775 O O . SER A 1 103 ? -9.115 18.360 16.843 1.00 95.19 103 SER A O 1
ATOM 777 N N . HIS A 1 104 ? -10.017 16.491 15.982 1.00 95.12 104 HIS A N 1
ATOM 778 C CA . HIS A 1 104 ? -9.773 15.647 17.150 1.00 95.12 104 HIS A CA 1
ATOM 779 C C . HIS A 1 104 ? -8.275 15.483 17.441 1.00 95.12 104 HIS A C 1
ATOM 781 O O . HIS A 1 104 ? -7.858 15.698 18.576 1.00 95.12 104 HIS A O 1
ATOM 787 N N . LEU A 1 105 ? -7.465 15.167 16.424 1.00 92.81 105 LEU A N 1
ATOM 788 C CA . LEU A 1 105 ? -6.015 15.007 16.577 1.00 92.81 105 LEU A CA 1
ATOM 789 C C . LEU A 1 105 ? -5.339 16.304 17.046 1.00 92.81 105 LEU A C 1
ATOM 791 O O . LEU A 1 105 ? -4.441 16.248 17.874 1.00 92.81 105 LEU A O 1
ATOM 795 N N . LEU A 1 106 ? -5.782 17.467 16.558 1.00 92.62 106 LEU A N 1
ATOM 796 C CA . LEU A 1 106 ? -5.272 18.772 17.000 1.00 92.62 106 LEU A CA 1
ATOM 797 C C . LEU A 1 106 ? -5.673 19.143 18.431 1.00 92.62 106 LEU A C 1
ATOM 799 O O . LEU A 1 106 ? -4.971 19.912 19.081 1.00 92.62 106 LEU A O 1
ATOM 803 N N . ALA A 1 107 ? -6.818 18.651 18.904 1.00 94.56 107 ALA A N 1
ATOM 804 C CA . ALA A 1 107 ? -7.315 18.947 20.242 1.00 94.56 107 ALA A CA 1
ATOM 805 C C . ALA A 1 107 ? -6.626 18.113 21.337 1.00 94.56 107 ALA A C 1
ATOM 807 O O . ALA A 1 107 ? -6.695 18.484 22.509 1.00 94.56 107 ALA A O 1
ATOM 808 N N . ASP A 1 108 ? -5.980 17.002 20.973 1.00 93.00 108 ASP A N 1
ATOM 809 C CA . ASP A 1 108 ? -5.256 16.124 21.890 1.00 93.00 108 ASP A CA 1
ATOM 810 C C . ASP A 1 108 ? -3.733 16.351 21.766 1.00 93.00 108 ASP A C 1
ATOM 812 O O . ASP A 1 108 ? -3.139 15.991 20.744 1.00 93.00 108 ASP A O 1
ATOM 816 N N . PRO A 1 109 ? -3.062 16.902 22.798 1.00 90.81 109 PRO A N 1
ATOM 817 C CA . PRO A 1 109 ? -1.621 17.160 22.768 1.00 90.81 109 PRO A CA 1
ATOM 818 C C . PRO A 1 109 ? -0.751 15.923 22.493 1.00 90.81 109 PRO A C 1
ATOM 820 O O . PRO A 1 109 ? 0.358 16.056 21.976 1.00 90.81 109 PRO A O 1
ATOM 823 N N . GLU A 1 110 ? -1.217 14.713 22.822 1.00 89.31 110 GLU A N 1
ATOM 824 C CA . GLU A 1 110 ? -0.474 13.479 22.531 1.00 89.31 110 GLU A CA 1
ATOM 825 C C . GLU A 1 110 ? -0.576 13.072 21.053 1.00 89.31 110 GLU A C 1
ATOM 827 O O . GLU A 1 110 ? 0.282 12.341 20.535 1.00 89.31 110 GLU A O 1
ATOM 832 N N . LEU A 1 111 ? -1.620 13.546 20.366 1.00 88.69 111 LEU A N 1
ATOM 833 C CA . LEU A 1 111 ? -1.944 13.193 18.988 1.00 88.69 111 LEU A CA 1
ATOM 834 C C . LEU A 1 111 ? -1.672 14.316 17.983 1.00 88.69 111 LEU A C 1
ATOM 836 O O . LEU A 1 111 ? -1.602 14.033 16.788 1.00 88.69 111 LEU A O 1
ATOM 840 N N . GLU A 1 112 ? -1.439 15.549 18.437 1.00 88.25 112 GLU A N 1
ATOM 841 C CA . GLU A 1 112 ? -1.248 16.728 17.582 1.00 88.25 112 GLU A CA 1
ATOM 842 C C . GLU A 1 112 ? -0.192 16.504 16.487 1.00 88.25 112 GLU A C 1
ATOM 844 O O . GLU A 1 112 ? -0.372 16.896 15.332 1.00 88.25 112 GLU A O 1
ATOM 849 N N . LYS A 1 113 ? 0.890 15.782 16.806 1.00 85.25 113 LYS A N 1
ATOM 850 C CA . LYS A 1 113 ? 1.957 15.434 15.852 1.00 85.25 113 LYS A CA 1
ATOM 851 C C . LYS A 1 113 ? 1.474 14.638 14.631 1.00 85.25 113 LYS A C 1
ATOM 853 O O . LYS A 1 113 ? 2.127 14.679 13.596 1.00 85.25 113 LYS A O 1
ATOM 858 N N . TYR A 1 114 ? 0.355 13.921 14.725 1.00 83.06 114 TYR A N 1
ATOM 859 C CA . TYR A 1 114 ? -0.232 13.194 13.595 1.00 83.06 114 TYR A CA 1
ATOM 860 C C . TYR A 1 114 ? -1.081 14.095 12.691 1.00 83.06 114 TYR A C 1
ATOM 862 O O . TYR A 1 114 ? -1.421 13.669 11.596 1.00 83.06 114 TYR A O 1
ATOM 870 N N . ALA A 1 115 ? -1.397 15.321 13.120 1.00 83.62 115 ALA A N 1
ATOM 871 C CA . ALA A 1 115 ? -2.063 16.342 12.309 1.00 83.62 115 ALA A CA 1
ATOM 872 C C . ALA A 1 115 ? -1.106 17.448 11.824 1.00 83.62 115 ALA A C 1
ATOM 874 O O . ALA A 1 115 ? -1.311 17.989 10.743 1.00 83.62 115 ALA A O 1
ATOM 875 N N . ASN A 1 116 ? -0.064 17.769 12.601 1.00 77.50 116 ASN A N 1
ATOM 876 C CA . ASN A 1 116 ? 0.879 18.868 12.333 1.00 77.50 116 ASN A CA 1
ATOM 877 C C . ASN A 1 116 ? 2.314 18.409 12.006 1.00 77.50 116 ASN A C 1
ATOM 879 O O . ASN A 1 116 ? 3.199 19.239 11.800 1.00 77.50 116 ASN A O 1
ATOM 883 N N . GLY A 1 117 ? 2.591 17.105 12.032 1.00 62.16 117 GLY A N 1
ATOM 884 C CA . GLY A 1 117 ? 3.946 16.575 11.894 1.00 62.16 117 GLY A CA 1
ATOM 885 C C . GLY A 1 117 ? 4.539 16.710 10.490 1.00 62.16 117 GLY A C 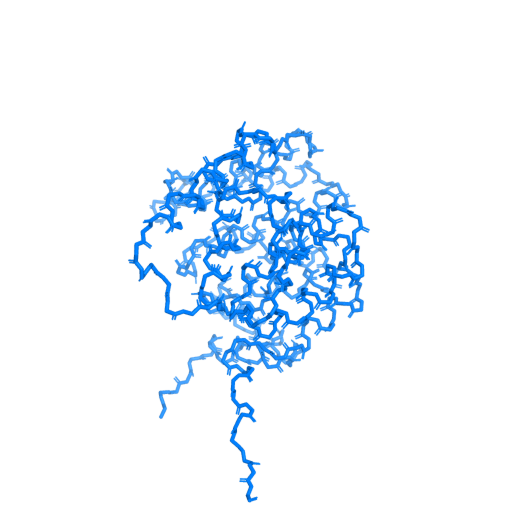1
ATOM 886 O O . GLY A 1 117 ? 3.838 16.775 9.490 1.00 62.16 117 GLY A O 1
ATOM 887 N N . SER A 1 118 ? 5.868 16.664 10.408 1.00 55.50 118 SER A N 1
ATOM 888 C CA . SER A 1 118 ? 6.592 16.380 9.158 1.00 55.50 118 SER A CA 1
ATOM 889 C C . SER A 1 118 ? 6.602 14.887 8.806 1.00 55.50 118 SER A C 1
ATOM 891 O O . SER A 1 118 ? 7.212 14.489 7.816 1.00 55.50 118 SER A O 1
ATOM 893 N N . ASP A 1 119 ? 5.988 14.057 9.651 1.00 55.09 119 ASP A N 1
ATOM 894 C CA . ASP A 1 119 ? 5.865 12.620 9.453 1.00 55.09 119 ASP A CA 1
ATOM 895 C C . ASP A 1 119 ? 4.797 12.331 8.388 1.00 55.09 119 ASP A C 1
ATOM 897 O O . ASP A 1 119 ? 3.799 13.054 8.289 1.00 55.09 119 ASP A O 1
ATOM 901 N N . ALA A 1 120 ? 4.982 11.267 7.603 1.00 54.84 120 ALA A N 1
ATOM 902 C CA . ALA A 1 120 ? 4.119 10.933 6.459 1.00 54.84 120 ALA A CA 1
ATOM 903 C C . ALA A 1 120 ? 2.619 10.833 6.827 1.00 54.84 120 ALA A C 1
ATOM 905 O O . ALA A 1 120 ? 1.746 11.013 5.980 1.00 54.84 120 ALA A O 1
ATOM 906 N N . SER A 1 121 ? 2.295 10.614 8.105 1.00 58.38 121 SER A N 1
ATOM 907 C CA . SER A 1 121 ? 0.921 10.588 8.605 1.00 58.38 121 SER A CA 1
ATOM 908 C C . SER A 1 121 ? 0.187 11.934 8.510 1.00 58.38 121 SER A C 1
ATOM 910 O O . SER A 1 121 ? -0.984 11.954 8.147 1.00 58.38 121 SER A O 1
ATOM 912 N N . ALA A 1 122 ? 0.839 13.067 8.784 1.00 60.81 122 ALA A N 1
ATOM 913 C CA . ALA A 1 122 ? 0.138 14.355 8.853 1.00 60.81 122 ALA A CA 1
ATOM 914 C C . ALA A 1 122 ? -0.281 14.876 7.472 1.00 60.81 122 ALA A C 1
ATOM 916 O O . ALA A 1 122 ? -1.422 15.298 7.281 1.00 60.81 122 ALA A O 1
ATOM 917 N N . GLY A 1 123 ? 0.597 14.758 6.471 1.00 73.50 123 GLY A N 1
ATOM 918 C CA . GLY A 1 123 ? 0.245 15.178 5.114 1.00 73.50 123 GLY A CA 1
ATOM 919 C C . GLY A 1 123 ? -0.797 14.272 4.445 1.00 73.50 123 GLY A C 1
ATOM 920 O O . GLY A 1 123 ? -1.521 14.742 3.571 1.00 73.50 123 GLY A O 1
ATOM 921 N N . GLY A 1 124 ? -0.942 13.011 4.875 1.00 80.88 124 GLY A N 1
ATOM 922 C CA . GLY A 1 124 ? -1.945 12.094 4.322 1.00 80.88 124 GLY A CA 1
ATOM 923 C C . GLY A 1 124 ? -3.391 12.546 4.570 1.00 80.88 124 GLY A C 1
ATOM 924 O O . GLY A 1 124 ? -4.230 12.459 3.671 1.00 80.88 124 GLY A O 1
ATOM 925 N N . LEU A 1 125 ? -3.686 13.077 5.764 1.00 88.19 125 LEU A N 1
ATOM 926 C CA . LEU A 1 125 ? -5.036 13.534 6.111 1.00 88.19 125 LEU A CA 1
ATOM 927 C C . LEU A 1 125 ? -5.394 14.854 5.416 1.00 88.19 125 LEU A C 1
ATOM 929 O O . LEU A 1 125 ? -6.501 14.987 4.899 1.00 88.19 125 LEU A O 1
ATOM 933 N N . ASP A 1 126 ? -4.451 15.794 5.330 1.00 88.44 126 ASP A N 1
ATOM 934 C CA . ASP A 1 126 ? -4.648 17.059 4.609 1.00 88.44 126 ASP A CA 1
ATOM 935 C C . ASP A 1 126 ? -4.875 16.825 3.110 1.00 88.44 126 ASP A C 1
ATOM 937 O O . ASP A 1 126 ? -5.789 17.403 2.515 1.00 88.44 126 ASP A O 1
ATOM 941 N N . GLN A 1 127 ? -4.108 15.911 2.507 1.00 87.12 127 GLN A N 1
ATOM 942 C CA . GLN A 1 127 ? -4.334 15.492 1.125 1.00 87.12 127 GLN A CA 1
ATOM 943 C C . GLN A 1 127 ? -5.704 14.836 0.945 1.00 87.12 127 GLN A C 1
ATOM 945 O O . GLN A 1 127 ? -6.373 15.108 -0.050 1.00 87.12 127 GLN A O 1
ATOM 950 N N . LEU A 1 128 ? -6.149 13.999 1.889 1.00 91.62 128 LEU A N 1
ATOM 951 C CA . LEU A 1 128 ? -7.476 13.383 1.830 1.00 91.62 128 LEU A CA 1
ATOM 952 C C . LEU A 1 128 ? -8.592 14.434 1.910 1.00 91.62 128 LEU A C 1
ATOM 954 O O . LEU A 1 128 ? -9.548 14.352 1.140 1.00 91.62 128 LEU A O 1
ATOM 958 N N . ILE A 1 129 ? -8.465 15.429 2.793 1.00 94.00 129 ILE A N 1
ATOM 959 C CA . ILE A 1 129 ? -9.426 16.536 2.916 1.00 94.00 129 ILE A CA 1
ATOM 960 C C . ILE A 1 129 ? -9.509 17.310 1.600 1.00 94.00 129 ILE A C 1
ATOM 962 O O . ILE A 1 129 ? -10.605 17.509 1.074 1.00 94.00 129 ILE A O 1
ATOM 966 N N . GLU A 1 130 ? -8.372 17.715 1.031 1.00 92.44 130 GLU A N 1
ATOM 967 C CA . GLU A 1 130 ? -8.357 18.472 -0.225 1.00 92.44 130 GLU A CA 1
ATOM 968 C C . GLU A 1 130 ? -8.860 17.627 -1.407 1.00 92.44 130 GLU A C 1
ATOM 970 O O . GLU A 1 130 ? -9.634 18.100 -2.247 1.00 92.44 130 GLU A O 1
ATOM 975 N N . LEU A 1 131 ? -8.501 16.342 -1.454 1.00 92.06 131 LEU A N 1
ATOM 976 C CA . LEU A 1 131 ? -9.018 15.419 -2.456 1.00 92.06 131 LEU A CA 1
ATOM 977 C C . LEU A 1 131 ? -10.542 15.285 -2.358 1.00 92.06 131 LEU A C 1
ATOM 979 O O . LEU A 1 131 ? -11.242 15.371 -3.369 1.00 92.06 131 LEU A O 1
ATOM 983 N N . ALA A 1 132 ? -11.072 15.103 -1.151 1.00 95.19 132 ALA A N 1
ATOM 984 C CA . ALA A 1 132 ? -12.500 14.945 -0.920 1.00 95.19 132 ALA A CA 1
ATOM 985 C C . ALA A 1 132 ? -13.273 16.235 -1.232 1.00 95.19 132 ALA A C 1
ATOM 987 O O . ALA A 1 132 ? -14.274 16.206 -1.953 1.00 95.19 132 ALA A O 1
ATOM 988 N N . LYS A 1 133 ? -12.746 17.392 -0.820 1.00 95.69 133 LYS A N 1
ATOM 989 C CA . LYS A 1 133 ? -13.282 18.718 -1.159 1.00 95.69 133 LYS A CA 1
ATOM 990 C C . LYS A 1 133 ? -13.387 18.933 -2.669 1.00 95.69 133 LYS A C 1
ATOM 992 O O . LYS A 1 133 ? -14.383 19.468 -3.160 1.00 95.69 133 LYS A O 1
ATOM 997 N N . THR A 1 134 ? -12.390 18.477 -3.424 1.00 93.94 134 THR A N 1
ATOM 998 C CA . THR A 1 134 ? -12.383 18.557 -4.894 1.00 93.94 134 THR A CA 1
ATOM 999 C C . THR A 1 134 ? -13.080 17.385 -5.582 1.00 93.94 134 THR A C 1
ATOM 1001 O O . THR A 1 134 ? -13.129 17.338 -6.814 1.00 93.94 134 THR A O 1
ATOM 1004 N N . LYS A 1 135 ? -13.683 16.467 -4.817 1.00 93.31 135 LYS A N 1
ATOM 1005 C CA . LYS A 1 135 ? -14.391 15.275 -5.305 1.00 93.31 135 LYS A CA 1
ATOM 1006 C C . LYS A 1 135 ? -13.508 14.372 -6.172 1.00 93.31 135 LYS A C 1
ATOM 1008 O O . LYS A 1 135 ? -13.941 13.906 -7.227 1.00 93.31 135 LYS A O 1
ATOM 1013 N N . GLY A 1 136 ? -12.261 14.169 -5.751 1.00 87.81 136 GLY A N 1
ATOM 1014 C CA . GLY A 1 136 ? -11.297 13.312 -6.441 1.00 87.81 136 GLY A CA 1
ATOM 1015 C C . GLY A 1 136 ? -10.583 13.972 -7.623 1.00 87.81 136 GLY A C 1
ATOM 1016 O O . GLY A 1 136 ? -9.948 13.268 -8.402 1.00 87.81 136 GLY A O 1
ATOM 1017 N N . LYS A 1 137 ? -10.722 15.294 -7.809 1.00 85.38 137 LYS A N 1
ATOM 1018 C CA . LYS A 1 137 ? -10.129 16.012 -8.953 1.00 85.38 137 LYS A CA 1
ATOM 1019 C C . 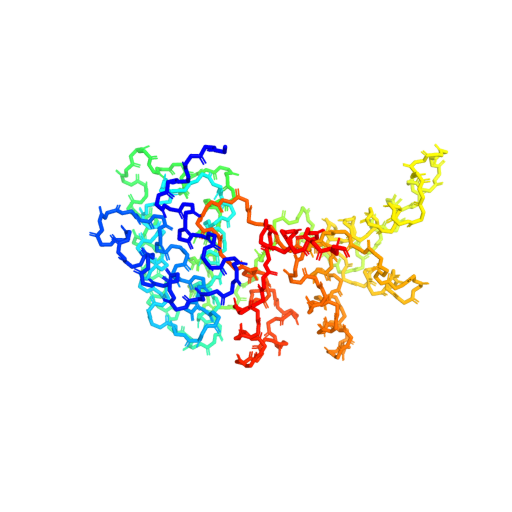LYS A 1 137 ? -8.720 16.530 -8.690 1.00 85.38 137 LYS A C 1
ATOM 1021 O O . LYS A 1 137 ? -7.980 16.728 -9.651 1.00 85.38 137 LYS A O 1
ATOM 1026 N N . SER A 1 138 ? -8.363 16.789 -7.434 1.00 78.19 138 SER A N 1
ATOM 1027 C CA . SER A 1 138 ? -6.989 17.159 -7.098 1.00 78.19 138 SER A CA 1
ATOM 1028 C C . SER A 1 138 ? -6.037 15.994 -7.371 1.00 78.19 138 SER A C 1
ATOM 1030 O O . SER A 1 138 ? -6.418 14.838 -7.163 1.00 78.19 138 SER A O 1
ATOM 1032 N N . PRO A 1 139 ? -4.793 16.270 -7.799 1.00 66.38 139 PRO A N 1
ATOM 1033 C CA . PRO A 1 139 ? -3.747 15.260 -7.819 1.00 66.38 139 PRO A CA 1
ATOM 1034 C C . PRO A 1 139 ? -3.618 14.650 -6.421 1.00 66.38 139 PRO A C 1
ATOM 1036 O O . PRO A 1 139 ? -3.391 15.371 -5.451 1.00 66.38 139 PRO A O 1
ATOM 1039 N N . TYR A 1 140 ? -3.791 13.336 -6.315 1.00 67.56 140 TYR A N 1
ATOM 1040 C CA . TYR A 1 140 ? -3.539 12.612 -5.077 1.00 67.56 140 TYR A CA 1
ATOM 1041 C C . TYR A 1 140 ? -2.223 11.869 -5.223 1.00 67.56 140 TYR A C 1
ATOM 1043 O O . TYR A 1 140 ? -2.068 11.013 -6.099 1.00 67.56 140 TYR A O 1
ATOM 1051 N N . VAL A 1 141 ? -1.255 12.248 -4.399 1.00 64.69 141 VAL A N 1
ATOM 1052 C CA . VAL A 1 141 ? 0.075 11.661 -4.436 1.00 64.69 141 VAL A CA 1
ATOM 1053 C C . VAL A 1 141 ? 0.053 10.433 -3.536 1.00 64.69 141 VAL A C 1
ATOM 1055 O O . VAL A 1 141 ? 0.216 10.519 -2.328 1.00 64.69 141 VAL A O 1
ATOM 1058 N N . TRP A 1 142 ? -0.164 9.271 -4.149 1.00 61.72 142 TRP A N 1
ATOM 1059 C CA . TRP A 1 142 ? -0.178 7.977 -3.457 1.00 61.72 142 TRP A CA 1
ATOM 1060 C C . TRP A 1 142 ? 1.204 7.551 -2.930 1.00 61.72 142 TRP A C 1
ATOM 1062 O O . TRP A 1 142 ? 1.291 6.594 -2.163 1.00 61.72 142 TRP A O 1
ATOM 1072 N N . ASP A 1 143 ? 2.272 8.233 -3.362 1.00 54.97 143 ASP A N 1
ATOM 1073 C CA . ASP A 1 143 ? 3.664 7.860 -3.123 1.00 54.97 143 ASP A CA 1
ATOM 1074 C C . ASP A 1 143 ? 4.521 9.081 -2.762 1.00 54.97 143 ASP A C 1
ATOM 1076 O O . ASP A 1 143 ? 4.615 10.045 -3.521 1.00 54.97 143 ASP A O 1
ATOM 1080 N N . TRP A 1 144 ? 5.194 9.020 -1.616 1.00 48.84 144 TRP A N 1
ATOM 1081 C CA . TRP A 1 144 ? 6.050 10.072 -1.054 1.00 48.84 144 TRP A CA 1
ATOM 1082 C C . TRP A 1 144 ? 7.390 10.240 -1.796 1.00 48.84 144 TRP A C 1
ATOM 1084 O O . TRP A 1 144 ? 8.365 10.746 -1.239 1.00 48.84 144 TRP A O 1
ATOM 1094 N N . GLY A 1 145 ? 7.469 9.804 -3.054 1.00 50.91 145 GLY A N 1
ATOM 1095 C CA . GLY A 1 145 ? 8.637 10.006 -3.897 1.00 50.91 145 GLY A CA 1
ATOM 1096 C C . GLY A 1 145 ? 8.920 11.496 -4.104 1.00 50.91 145 GLY A C 1
ATOM 1097 O O . GLY A 1 145 ? 8.042 12.265 -4.490 1.00 50.91 145 GLY A O 1
ATOM 1098 N N . ASN A 1 146 ? 10.183 11.893 -3.923 1.00 54.59 146 ASN A N 1
ATOM 1099 C CA . ASN A 1 146 ? 10.702 13.269 -4.044 1.00 54.59 146 ASN A CA 1
ATOM 1100 C C . ASN A 1 146 ? 10.551 13.918 -5.445 1.00 54.59 146 ASN A C 1
ATOM 1102 O O . ASN A 1 146 ? 11.160 14.953 -5.712 1.00 54.59 146 ASN A O 1
ATOM 1106 N N . TYR A 1 147 ? 9.802 13.307 -6.365 1.00 58.97 147 TYR A N 1
ATOM 1107 C CA . TYR A 1 147 ? 9.731 13.687 -7.779 1.00 58.97 147 TYR A CA 1
ATOM 1108 C C . TYR A 1 147 ? 8.299 13.716 -8.331 1.00 58.97 147 TYR A C 1
ATOM 1110 O O . TYR A 1 147 ? 8.108 13.624 -9.542 1.00 58.97 147 TYR A O 1
ATOM 1118 N N . SER A 1 148 ? 7.290 13.849 -7.465 1.00 64.62 148 SER A N 1
ATOM 1119 C CA . SER A 1 148 ? 5.876 13.937 -7.860 1.00 64.62 148 SER A CA 1
ATOM 1120 C C . SER A 1 148 ? 5.564 15.128 -8.782 1.00 64.62 148 SER A C 1
ATOM 1122 O O . SER A 1 148 ? 4.643 15.040 -9.589 1.00 64.62 148 SER A O 1
ATOM 1124 N N . GLU A 1 149 ? 6.359 16.202 -8.722 1.00 74.25 149 GLU A N 1
ATOM 1125 C CA . GLU A 1 149 ? 6.237 17.385 -9.592 1.00 74.25 149 GLU A CA 1
ATOM 1126 C C . GLU A 1 149 ? 6.855 17.200 -10.988 1.00 74.25 149 GLU A C 1
ATOM 1128 O O . GLU A 1 149 ? 6.606 17.999 -11.890 1.00 74.25 149 GLU A O 1
ATOM 1133 N N . LEU A 1 150 ? 7.683 16.167 -11.181 1.00 83.50 150 LEU A N 1
ATOM 1134 C CA . LEU A 1 150 ? 8.318 15.892 -12.465 1.00 83.50 150 LEU A CA 1
ATOM 1135 C C . LEU A 1 150 ? 7.398 15.051 -13.356 1.00 83.50 150 LEU A C 1
ATOM 1137 O O . LEU A 1 150 ? 6.812 14.058 -12.914 1.00 83.50 150 LEU A O 1
ATOM 1141 N N . ASP A 1 151 ? 7.347 15.401 -14.640 1.00 88.81 151 ASP A N 1
ATOM 1142 C CA . ASP A 1 151 ? 6.756 14.537 -15.659 1.00 88.81 151 ASP A CA 1
ATOM 1143 C C . ASP A 1 151 ? 7.604 13.271 -15.907 1.00 88.81 151 ASP A C 1
ATOM 1145 O O . ASP A 1 151 ? 8.740 13.127 -15.444 1.00 88.81 151 ASP A O 1
ATOM 1149 N N . GLU A 1 152 ? 7.048 12.314 -16.652 1.00 88.50 152 GLU A N 1
ATOM 1150 C CA . GLU A 1 152 ? 7.711 11.032 -16.917 1.00 88.50 152 GLU A CA 1
ATOM 1151 C C . GLU A 1 152 ? 9.006 11.162 -17.745 1.00 88.50 152 GLU A C 1
ATOM 1153 O O . GLU A 1 152 ? 9.884 10.295 -17.662 1.00 88.50 152 GLU A O 1
ATOM 1158 N N . ASP A 1 153 ? 9.164 12.235 -18.524 1.00 92.88 153 ASP A N 1
ATOM 1159 C CA . ASP A 1 153 ? 10.384 12.516 -19.283 1.00 92.88 153 ASP A CA 1
ATOM 1160 C C . ASP A 1 153 ? 11.516 12.969 -18.368 1.00 92.88 153 ASP A C 1
ATOM 1162 O O . ASP A 1 153 ? 12.604 12.382 -18.390 1.00 92.88 153 ASP A O 1
ATOM 1166 N N . ALA A 1 154 ? 11.237 13.921 -17.485 1.00 93.12 154 ALA A N 1
ATOM 1167 C CA . ALA A 1 154 ? 12.172 14.381 -16.475 1.00 93.12 154 ALA A CA 1
ATOM 1168 C C . ALA A 1 154 ? 12.545 13.261 -15.485 1.00 93.12 154 ALA A C 1
ATOM 1170 O O . ALA A 1 154 ? 13.729 13.094 -15.167 1.00 93.12 154 ALA A O 1
ATOM 1171 N N . ARG A 1 155 ? 11.576 12.444 -15.042 1.00 92.81 155 ARG A N 1
ATOM 1172 C CA . ARG A 1 155 ? 11.833 11.285 -14.161 1.00 92.81 155 ARG A CA 1
ATOM 1173 C C . ARG A 1 155 ? 12.729 10.247 -14.833 1.00 92.81 155 ARG A C 1
ATOM 1175 O O . ARG A 1 155 ? 13.691 9.781 -14.221 1.00 92.81 155 ARG A O 1
ATOM 1182 N N . ALA A 1 156 ? 12.477 9.927 -16.104 1.00 93.75 156 ALA A N 1
ATOM 1183 C CA . ALA A 1 156 ? 13.318 8.993 -16.851 1.00 93.75 156 ALA A CA 1
ATOM 1184 C C . ALA A 1 156 ? 14.741 9.530 -17.066 1.00 93.75 156 ALA A C 1
ATOM 1186 O O . ALA A 1 156 ? 15.698 8.782 -16.893 1.00 93.75 156 ALA A O 1
ATOM 1187 N N . ALA A 1 157 ? 14.898 10.822 -17.373 1.00 95.06 157 ALA A N 1
ATOM 1188 C CA . ALA A 1 157 ? 16.216 11.435 -17.538 1.00 95.06 157 ALA A CA 1
ATOM 1189 C C . ALA A 1 157 ? 17.035 11.412 -16.234 1.00 95.06 157 ALA A C 1
ATOM 1191 O O . ALA A 1 157 ? 18.231 11.114 -16.256 1.00 95.06 157 ALA A O 1
ATOM 1192 N N . LYS A 1 158 ? 16.397 11.678 -15.084 1.00 94.56 158 LYS A N 1
ATOM 1193 C CA . LYS A 1 158 ? 17.030 11.558 -13.759 1.00 94.56 158 LYS A CA 1
ATOM 1194 C C . LYS A 1 158 ? 17.457 10.122 -13.464 1.00 94.56 158 LYS A C 1
ATOM 1196 O O . LYS A 1 158 ? 18.583 9.910 -13.016 1.00 94.56 158 LYS A O 1
ATOM 1201 N N . PHE A 1 159 ? 16.590 9.155 -13.760 1.00 94.88 159 PHE A N 1
ATOM 1202 C CA . PHE A 1 159 ? 16.913 7.738 -13.641 1.00 94.88 159 PHE A CA 1
ATOM 1203 C C . PHE A 1 159 ? 18.118 7.352 -14.515 1.00 94.88 159 PHE A C 1
ATOM 1205 O O . PHE A 1 159 ? 19.074 6.769 -14.004 1.00 94.88 159 PHE A O 1
ATOM 1212 N N . ASP A 1 160 ? 18.113 7.710 -15.802 1.00 96.25 160 ASP A N 1
ATOM 1213 C CA . ASP A 1 160 ? 19.181 7.347 -16.739 1.00 96.25 160 ASP A CA 1
ATOM 1214 C C . ASP A 1 160 ? 20.527 7.972 -16.323 1.00 96.25 160 ASP A C 1
ATOM 1216 O O . ASP A 1 160 ? 21.561 7.298 -16.354 1.00 96.25 160 ASP A O 1
ATOM 1220 N N . ALA A 1 161 ? 20.519 9.224 -15.850 1.00 96.38 161 ALA A N 1
ATOM 1221 C CA . ALA A 1 161 ? 21.707 9.886 -15.311 1.00 96.38 161 ALA A CA 1
ATOM 1222 C C . ALA A 1 161 ? 22.261 9.167 -14.067 1.00 96.38 161 ALA A C 1
ATOM 1224 O O . ALA A 1 161 ? 23.467 8.926 -13.976 1.00 96.38 161 ALA A O 1
ATOM 1225 N N . ALA A 1 162 ? 21.390 8.775 -13.133 1.00 95.19 162 ALA A N 1
ATOM 1226 C CA . ALA A 1 162 ? 21.792 8.057 -11.927 1.00 95.19 162 ALA A CA 1
ATOM 1227 C C . ALA A 1 162 ? 22.322 6.646 -12.241 1.00 95.19 162 ALA A C 1
ATOM 1229 O O . ALA A 1 162 ? 23.330 6.220 -11.675 1.00 95.19 162 ALA A O 1
ATOM 1230 N N . VAL A 1 163 ? 21.708 5.930 -13.189 1.00 95.50 163 VAL A N 1
ATOM 1231 C CA . VAL A 1 163 ? 22.223 4.639 -13.672 1.00 95.50 163 VAL A CA 1
ATOM 1232 C C . VAL A 1 163 ? 23.605 4.800 -14.302 1.00 95.50 163 VAL A C 1
ATOM 1234 O O . VAL A 1 163 ? 24.496 4.002 -14.005 1.00 95.50 163 VAL A O 1
ATOM 1237 N N . ALA A 1 164 ? 23.816 5.823 -15.134 1.00 95.69 164 ALA A N 1
ATOM 1238 C CA . ALA A 1 164 ? 25.117 6.086 -15.746 1.00 95.69 164 ALA A CA 1
ATOM 1239 C C . ALA A 1 164 ? 26.204 6.357 -14.690 1.00 95.69 164 ALA A C 1
ATOM 1241 O O . ALA A 1 164 ? 27.295 5.788 -14.772 1.00 95.69 164 ALA A O 1
ATOM 1242 N N . GLU A 1 165 ? 25.895 7.154 -13.662 1.00 95.69 165 GLU A N 1
ATOM 1243 C CA . GLU A 1 165 ? 26.812 7.411 -12.545 1.00 95.69 165 GLU A CA 1
ATOM 1244 C C . GLU A 1 165 ? 27.163 6.121 -11.787 1.00 95.69 165 GLU A C 1
ATOM 1246 O O . GLU A 1 165 ? 28.330 5.867 -11.477 1.00 95.69 165 GLU A O 1
ATOM 1251 N N . LEU A 1 166 ? 26.168 5.276 -11.505 1.00 94.38 166 LEU A N 1
ATOM 1252 C CA . LEU A 1 166 ? 26.374 4.010 -10.802 1.00 94.38 166 LEU A CA 1
ATOM 1253 C C . LEU A 1 166 ? 27.210 3.021 -11.619 1.00 94.38 166 LEU A C 1
ATOM 1255 O O . LEU A 1 166 ? 28.081 2.357 -11.060 1.00 94.38 166 LEU A O 1
ATOM 1259 N N . LEU A 1 167 ? 26.988 2.939 -12.932 1.00 92.69 167 LEU A N 1
ATOM 1260 C CA . LEU A 1 167 ? 27.759 2.069 -13.824 1.00 92.69 167 LEU A CA 1
ATOM 1261 C C . LEU A 1 167 ? 29.208 2.539 -14.013 1.00 92.69 167 LEU A C 1
ATOM 1263 O O . LEU A 1 167 ? 30.082 1.715 -14.282 1.00 92.69 167 LEU A O 1
ATOM 1267 N N . ALA A 1 168 ? 29.492 3.831 -13.829 1.00 94.00 168 ALA A N 1
ATOM 1268 C CA . ALA A 1 168 ? 30.858 4.354 -13.844 1.00 94.00 168 ALA A CA 1
ATOM 1269 C C . ALA A 1 168 ? 31.679 3.933 -12.604 1.00 94.00 168 ALA A C 1
ATOM 1271 O O . ALA A 1 168 ? 32.914 3.946 -12.639 1.00 94.00 168 ALA A O 1
ATOM 1272 N N . LYS A 1 169 ? 31.023 3.530 -11.504 1.00 93.06 169 LYS A N 1
ATOM 1273 C CA . LYS A 1 169 ? 31.686 3.095 -10.264 1.00 93.06 169 LYS A CA 1
ATOM 1274 C C . LYS A 1 169 ? 32.150 1.637 -10.383 1.00 93.06 169 LYS A C 1
ATOM 1276 O O . LYS A 1 169 ? 31.357 0.710 -10.542 1.00 93.06 169 LYS A O 1
ATOM 1281 N N . LYS A 1 170 ? 33.462 1.399 -10.256 1.00 87.06 170 LYS A N 1
ATOM 1282 C CA . LYS A 1 170 ? 34.028 0.035 -10.251 1.00 87.06 170 LYS A CA 1
ATOM 1283 C C . LYS A 1 170 ? 33.518 -0.762 -9.044 1.00 87.06 170 LYS A C 1
ATOM 1285 O O . LYS A 1 170 ? 33.621 -0.289 -7.919 1.00 87.06 170 LYS A O 1
ATOM 1290 N N . LYS A 1 171 ? 33.074 -2.005 -9.279 1.00 84.69 171 LYS A N 1
ATOM 1291 C CA . LYS A 1 171 ? 32.612 -2.960 -8.246 1.00 84.69 171 LYS A CA 1
ATOM 1292 C C . LYS A 1 171 ? 31.438 -2.449 -7.388 1.00 84.69 171 LYS A C 1
ATOM 1294 O O . LYS A 1 171 ? 31.350 -2.799 -6.217 1.00 84.69 171 LYS A O 1
ATOM 1299 N N . MET A 1 172 ? 30.546 -1.636 -7.964 1.00 91.75 172 MET A N 1
ATOM 1300 C CA . MET A 1 172 ? 29.362 -1.119 -7.260 1.00 91.75 172 MET A CA 1
ATOM 1301 C C . MET A 1 172 ? 28.391 -2.227 -6.820 1.00 91.75 172 MET A C 1
ATOM 1303 O O . MET A 1 172 ? 27.789 -2.129 -5.757 1.00 91.75 172 MET A O 1
ATOM 1307 N N . PHE A 1 173 ? 28.246 -3.275 -7.632 1.00 92.44 173 PHE A N 1
ATOM 1308 C CA . PHE A 1 173 ? 27.331 -4.387 -7.380 1.00 92.44 173 PHE A CA 1
ATOM 1309 C C . PHE A 1 173 ? 28.108 -5.696 -7.290 1.00 92.44 173 PHE A C 1
ATOM 1311 O O . PHE A 1 173 ? 29.081 -5.895 -8.025 1.00 92.44 173 PHE A O 1
ATOM 1318 N N . LYS A 1 174 ? 27.672 -6.590 -6.402 1.00 90.19 174 LYS A N 1
ATOM 1319 C CA . LYS A 1 174 ? 28.248 -7.924 -6.230 1.00 90.19 174 LYS A CA 1
ATOM 1320 C C . LYS A 1 174 ? 27.959 -8.829 -7.426 1.00 90.19 174 LYS A C 1
ATOM 1322 O O . LYS A 1 174 ? 28.833 -9.593 -7.829 1.00 90.19 174 LYS A O 1
ATOM 1327 N N . ASP A 1 175 ? 26.745 -8.752 -7.963 1.00 89.81 175 ASP A N 1
ATOM 1328 C CA . ASP A 1 175 ? 26.262 -9.556 -9.084 1.00 89.81 175 ASP A CA 1
ATOM 1329 C C . ASP A 1 175 ? 25.128 -8.844 -9.851 1.00 89.81 175 ASP A C 1
ATOM 1331 O O . ASP A 1 175 ? 24.683 -7.747 -9.491 1.00 89.81 175 ASP A O 1
ATOM 1335 N N . ASP A 1 176 ? 24.668 -9.465 -10.941 1.00 88.31 176 ASP A N 1
ATOM 1336 C CA . ASP A 1 176 ? 23.601 -8.922 -11.789 1.00 88.31 176 ASP A CA 1
ATOM 1337 C C . ASP A 1 176 ? 22.234 -8.861 -11.098 1.00 88.31 176 ASP A C 1
ATOM 1339 O O . ASP A 1 176 ? 21.412 -8.009 -11.448 1.00 88.31 176 ASP A O 1
ATOM 1343 N N . ALA A 1 177 ? 21.974 -9.731 -10.118 1.00 87.81 177 ALA A N 1
ATOM 1344 C CA . ALA A 1 177 ? 20.716 -9.726 -9.379 1.00 87.81 177 ALA A CA 1
ATOM 1345 C C . ALA A 1 177 ? 20.650 -8.514 -8.437 1.00 87.81 177 ALA A C 1
ATOM 1347 O O . ALA A 1 177 ? 19.640 -7.806 -8.406 1.00 87.81 177 ALA A O 1
ATOM 1348 N N . GLU A 1 178 ? 21.744 -8.215 -7.731 1.00 88.81 178 GLU A N 1
ATOM 1349 C CA . GLU A 1 178 ? 21.859 -7.014 -6.904 1.00 88.81 178 GLU A CA 1
ATOM 1350 C C . GLU A 1 178 ? 21.765 -5.736 -7.746 1.00 88.81 178 GLU A C 1
ATOM 1352 O O . GLU A 1 178 ? 21.002 -4.831 -7.396 1.00 88.81 178 GLU A O 1
ATOM 1357 N N . ARG A 1 179 ? 22.469 -5.681 -8.888 1.00 92.06 179 ARG A N 1
ATOM 1358 C CA . ARG A 1 179 ? 22.389 -4.549 -9.828 1.00 92.06 179 ARG A CA 1
ATOM 1359 C C . ARG A 1 179 ? 20.949 -4.288 -10.261 1.00 92.06 179 ARG A C 1
ATOM 1361 O O . ARG A 1 179 ? 20.467 -3.160 -10.186 1.00 92.06 179 ARG A O 1
ATOM 1368 N N . ARG A 1 180 ? 20.246 -5.332 -10.695 1.00 90.12 180 ARG A N 1
ATOM 1369 C CA . ARG A 1 180 ? 18.859 -5.237 -11.160 1.00 90.12 180 ARG A CA 1
ATOM 1370 C C . ARG A 1 180 ? 17.910 -4.787 -10.059 1.00 90.12 180 ARG A C 1
ATOM 1372 O O . ARG A 1 180 ? 17.107 -3.884 -10.286 1.00 90.12 180 ARG A O 1
ATOM 1379 N N . LYS A 1 181 ? 18.028 -5.369 -8.861 1.00 88.38 181 LYS A N 1
ATOM 1380 C CA . LYS A 1 181 ? 17.266 -4.940 -7.681 1.00 88.38 181 LYS A CA 1
ATOM 1381 C C . LYS A 1 181 ? 17.469 -3.448 -7.425 1.00 88.38 181 LYS A C 1
ATOM 1383 O O . LYS A 1 181 ? 16.495 -2.730 -7.213 1.00 88.38 181 LYS A O 1
ATOM 1388 N N . HIS A 1 182 ? 18.719 -2.990 -7.461 1.00 91.56 182 HIS A N 1
ATOM 1389 C CA . HIS A 1 182 ? 19.043 -1.586 -7.250 1.00 91.56 182 HIS A CA 1
ATOM 1390 C C . HIS A 1 182 ? 18.418 -0.695 -8.327 1.00 91.56 182 HIS A C 1
ATOM 1392 O O . HIS A 1 182 ? 17.852 0.339 -7.999 1.00 91.56 182 HIS A O 1
ATOM 1398 N N . PHE A 1 183 ? 18.453 -1.102 -9.597 1.00 94.25 183 PHE A N 1
ATOM 1399 C CA . PHE A 1 183 ? 17.870 -0.317 -10.687 1.00 94.25 183 PHE A CA 1
ATOM 1400 C C . PHE A 1 183 ? 16.342 -0.235 -10.609 1.00 94.25 183 PHE A C 1
ATOM 1402 O O . PHE A 1 183 ? 15.799 0.846 -10.811 1.00 94.25 183 PHE A O 1
ATOM 1409 N N . PHE A 1 184 ? 15.633 -1.307 -10.241 1.00 92.56 184 PHE A N 1
ATOM 1410 C CA . PHE A 1 184 ? 14.188 -1.205 -9.999 1.00 92.56 184 PHE A CA 1
ATOM 1411 C C . PHE A 1 184 ? 13.857 -0.343 -8.774 1.00 92.56 184 PHE A C 1
ATOM 1413 O O . PHE A 1 184 ? 12.930 0.458 -8.839 1.00 92.56 184 PHE A O 1
ATOM 1420 N N . ALA A 1 185 ? 14.627 -0.448 -7.685 1.00 90.00 185 ALA A N 1
ATOM 1421 C CA . ALA A 1 185 ? 14.461 0.433 -6.526 1.00 90.00 185 ALA A CA 1
ATOM 1422 C C . ALA A 1 185 ? 14.725 1.905 -6.886 1.00 90.00 185 ALA A C 1
ATOM 1424 O O . ALA A 1 185 ? 14.017 2.794 -6.429 1.00 90.00 185 ALA A O 1
ATOM 1425 N N . LEU A 1 186 ? 15.705 2.165 -7.751 1.00 92.12 186 LEU A N 1
ATOM 1426 C CA . LEU A 1 186 ? 16.010 3.501 -8.245 1.00 92.12 186 LEU A CA 1
ATOM 1427 C C . LEU A 1 186 ? 14.892 4.044 -9.144 1.00 92.12 186 LEU A C 1
ATOM 1429 O O . LEU A 1 186 ? 14.495 5.194 -8.989 1.00 92.12 186 LEU A O 1
ATOM 1433 N N . ALA A 1 187 ? 14.352 3.219 -10.047 1.00 92.56 187 ALA A N 1
ATOM 1434 C CA . ALA A 1 187 ? 13.202 3.589 -10.870 1.00 92.56 187 ALA A CA 1
ATOM 1435 C C . ALA A 1 187 ? 11.971 3.915 -10.008 1.00 92.56 187 ALA A C 1
ATOM 1437 O O . ALA A 1 187 ? 11.298 4.904 -10.292 1.00 92.56 187 ALA A O 1
ATOM 1438 N N . ASN A 1 188 ? 11.736 3.135 -8.944 1.00 90.31 188 ASN A N 1
ATOM 1439 C CA . ASN A 1 188 ? 10.700 3.394 -7.942 1.00 90.31 188 ASN A CA 1
ATOM 1440 C C . ASN A 1 188 ? 10.928 4.738 -7.236 1.00 90.31 188 ASN A C 1
ATOM 1442 O O . ASN A 1 188 ? 10.061 5.598 -7.263 1.00 90.31 188 ASN A O 1
ATOM 1446 N N . ASN A 1 189 ? 12.135 4.974 -6.711 1.00 87.81 189 ASN A N 1
ATOM 1447 C CA . ASN A 1 189 ? 12.477 6.228 -6.032 1.00 87.81 189 ASN A CA 1
ATOM 1448 C C . ASN A 1 189 ? 12.284 7.465 -6.920 1.00 87.81 189 ASN A C 1
ATOM 1450 O O . ASN A 1 189 ? 11.923 8.526 -6.419 1.00 87.81 189 ASN A O 1
ATOM 1454 N N . TYR A 1 190 ? 12.548 7.341 -8.224 1.00 89.56 190 TYR A N 1
ATOM 1455 C CA . TYR A 1 190 ? 12.311 8.409 -9.194 1.00 89.56 190 TYR A CA 1
ATOM 1456 C C . TYR A 1 190 ? 10.882 8.454 -9.730 1.00 89.56 190 TYR A C 1
ATOM 1458 O O . TYR A 1 190 ? 10.590 9.368 -10.490 1.00 89.56 190 TYR A O 1
ATOM 1466 N N . GLY A 1 191 ? 10.015 7.488 -9.414 1.00 89.25 191 GLY A N 1
ATOM 1467 C CA . GLY A 1 191 ? 8.674 7.375 -9.989 1.00 89.25 191 GLY A CA 1
ATOM 1468 C C . GLY A 1 191 ? 8.665 7.184 -11.511 1.00 89.25 191 GLY A C 1
ATOM 1469 O O . GLY A 1 191 ? 7.702 7.573 -12.167 1.00 89.25 191 GLY A O 1
ATOM 1470 N N . SER A 1 192 ? 9.732 6.631 -12.107 1.00 93.06 192 SER A N 1
ATOM 1471 C CA . SER A 1 192 ? 9.815 6.455 -13.565 1.00 93.06 192 SER A CA 1
ATOM 1472 C C . SER A 1 192 ? 9.307 5.082 -14.005 1.00 93.06 192 SER A C 1
ATOM 1474 O O . SER A 1 192 ? 10.067 4.115 -14.142 1.00 93.06 192 SER A O 1
ATOM 1476 N N . TYR A 1 193 ? 8.009 5.011 -14.291 1.00 93.81 193 TYR A N 1
ATOM 1477 C CA . TYR A 1 193 ? 7.360 3.803 -14.801 1.00 93.81 193 TYR A CA 1
ATOM 1478 C C . TYR A 1 193 ? 7.929 3.369 -16.155 1.00 93.81 193 TYR A C 1
ATOM 1480 O O . TYR A 1 193 ? 8.156 2.182 -16.387 1.00 93.81 193 TYR A O 1
ATOM 1488 N N . ARG A 1 194 ? 8.238 4.312 -17.052 1.00 95.00 194 ARG A N 1
ATOM 1489 C CA . ARG A 1 194 ? 8.811 3.982 -18.363 1.00 95.00 194 ARG A CA 1
ATOM 1490 C C . ARG A 1 194 ? 10.184 3.336 -18.219 1.00 95.00 194 ARG A C 1
ATOM 1492 O O . ARG A 1 194 ? 10.488 2.381 -18.931 1.00 95.00 194 ARG A O 1
ATOM 1499 N N . SER A 1 195 ? 11.003 3.827 -17.293 1.00 95.94 195 SER A N 1
ATOM 1500 C CA . SER A 1 195 ? 12.315 3.239 -17.019 1.00 95.94 195 SER A CA 1
ATOM 1501 C C . SER A 1 195 ? 12.188 1.829 -16.442 1.00 95.94 195 SER A C 1
ATOM 1503 O O . SER A 1 195 ? 12.915 0.934 -16.870 1.00 95.94 195 SER A O 1
ATOM 1505 N N . ALA A 1 196 ? 11.215 1.590 -15.556 1.00 95.31 196 ALA A N 1
ATOM 1506 C CA . ALA A 1 196 ? 10.917 0.248 -15.057 1.00 95.31 196 ALA A CA 1
ATOM 1507 C C . ALA A 1 196 ? 10.471 -0.720 -16.169 1.00 95.31 196 ALA A C 1
ATOM 1509 O O . ALA A 1 196 ? 10.933 -1.860 -16.189 1.00 95.31 196 ALA A O 1
ATOM 1510 N N . VAL A 1 197 ? 9.653 -0.273 -17.132 1.00 97.44 197 VAL A N 1
ATOM 1511 C CA . VAL A 1 197 ? 9.293 -1.092 -18.307 1.00 97.44 197 VAL A CA 1
ATOM 1512 C C . VAL A 1 197 ? 10.531 -1.416 -19.148 1.00 97.44 197 VAL A C 1
ATOM 1514 O O . VAL A 1 197 ? 10.749 -2.581 -19.468 1.00 97.44 197 VAL A O 1
ATOM 1517 N N . ARG A 1 198 ? 11.401 -0.433 -19.435 1.00 96.62 198 ARG A N 1
ATOM 1518 C CA . ARG A 1 198 ? 12.656 -0.679 -20.177 1.00 96.62 198 ARG A CA 1
ATOM 1519 C C . ARG A 1 198 ? 13.566 -1.686 -19.468 1.00 96.62 198 ARG A C 1
ATOM 1521 O O . ARG A 1 198 ? 14.160 -2.540 -20.123 1.00 96.62 198 ARG A O 1
ATOM 1528 N N . LEU A 1 199 ? 13.689 -1.588 -18.141 1.00 95.00 199 LEU A N 1
ATOM 1529 C CA . LEU A 1 199 ? 14.447 -2.552 -17.337 1.00 95.00 199 LEU A CA 1
ATOM 1530 C C . LEU A 1 199 ? 13.841 -3.953 -17.436 1.00 95.00 199 LEU A C 1
ATOM 1532 O O . LEU A 1 199 ? 14.572 -4.924 -17.637 1.00 95.00 199 LEU A O 1
ATOM 1536 N N . TYR A 1 200 ? 12.516 -4.054 -17.331 1.00 95.50 200 TYR A N 1
ATOM 1537 C CA . TYR A 1 200 ? 11.805 -5.317 -17.469 1.00 95.50 200 TYR A CA 1
ATOM 1538 C C . TYR A 1 200 ? 11.993 -5.935 -18.859 1.00 95.50 200 TYR A C 1
ATOM 1540 O O . TYR A 1 200 ? 12.275 -7.121 -18.950 1.00 95.50 200 TYR A O 1
ATOM 1548 N N . ASP A 1 201 ? 11.911 -5.161 -19.938 1.00 96.12 201 ASP A N 1
ATOM 1549 C CA . ASP A 1 201 ? 12.079 -5.699 -21.296 1.00 96.12 201 ASP A CA 1
ATOM 1550 C C . ASP A 1 201 ? 13.500 -6.183 -21.571 1.00 96.12 201 ASP A C 1
ATOM 1552 O O . ASP A 1 201 ? 13.708 -7.180 -22.260 1.00 96.12 201 ASP A O 1
ATOM 1556 N N . LYS A 1 202 ? 14.489 -5.483 -21.013 1.00 94.06 202 LYS A N 1
ATOM 1557 C CA . LYS A 1 202 ? 15.896 -5.835 -21.189 1.00 94.06 202 LYS A CA 1
ATOM 1558 C C . LYS A 1 202 ? 16.296 -7.050 -20.360 1.00 94.06 202 LYS A C 1
ATOM 1560 O O . LYS A 1 202 ? 17.098 -7.864 -20.811 1.00 94.06 202 LYS A O 1
ATOM 1565 N N . GLU A 1 203 ? 15.824 -7.123 -19.122 1.00 91.25 203 GLU A N 1
ATOM 1566 C CA . GLU A 1 203 ? 16.380 -8.047 -18.136 1.00 91.25 203 GLU A CA 1
ATOM 1567 C C . GLU A 1 203 ? 15.325 -9.019 -17.588 1.00 91.25 203 GLU A C 1
ATOM 1569 O O . GLU A 1 203 ? 15.667 -10.141 -17.213 1.00 91.25 203 GLU A O 1
ATOM 1574 N N . GLY A 1 204 ? 14.051 -8.634 -17.565 1.00 90.06 204 GLY A N 1
ATOM 1575 C CA . GLY A 1 204 ? 12.975 -9.264 -16.798 1.00 90.06 204 GLY A CA 1
ATOM 1576 C C . GLY A 1 204 ? 13.046 -8.895 -15.314 1.00 90.06 204 GLY A C 1
ATOM 1577 O O . GLY A 1 204 ? 14.016 -8.289 -14.853 1.00 90.06 204 GLY A O 1
ATOM 1578 N N . VAL A 1 205 ? 12.054 -9.308 -14.518 1.00 81.31 205 VAL A N 1
ATOM 1579 C CA . VAL A 1 205 ? 12.148 -9.164 -13.051 1.00 81.31 205 VAL A CA 1
ATOM 1580 C C . VAL A 1 205 ? 13.214 -10.090 -12.451 1.00 81.31 205 VAL A C 1
ATOM 1582 O O . VAL A 1 205 ? 13.969 -9.669 -11.583 1.00 81.31 205 VAL A O 1
ATOM 1585 N N . GLY A 1 206 ? 13.375 -11.314 -12.963 1.00 78.94 206 GLY A N 1
ATOM 1586 C CA . GLY A 1 206 ? 14.303 -12.289 -12.375 1.00 78.94 206 GLY A CA 1
ATOM 1587 C C . GLY A 1 206 ? 14.005 -12.534 -10.889 1.00 78.94 206 GLY A C 1
ATOM 1588 O O . GLY A 1 206 ? 12.848 -12.480 -10.470 1.00 78.94 206 GLY A O 1
ATOM 1589 N N . ASP A 1 207 ? 15.049 -12.748 -10.090 1.00 73.56 207 ASP A N 1
ATOM 1590 C CA . ASP A 1 207 ? 14.945 -12.918 -8.636 1.00 73.56 207 ASP A CA 1
ATOM 1591 C C . ASP A 1 207 ? 14.838 -11.564 -7.907 1.00 73.56 207 ASP A C 1
ATOM 1593 O O . ASP A 1 207 ? 15.650 -11.255 -7.030 1.00 73.56 207 ASP A O 1
ATOM 1597 N N . LEU A 1 208 ? 13.857 -10.716 -8.252 1.00 68.31 208 LEU A N 1
ATOM 1598 C CA . LEU A 1 208 ? 13.542 -9.567 -7.393 1.00 68.31 208 LEU A CA 1
ATOM 1599 C C . LEU A 1 208 ? 13.246 -10.083 -5.980 1.00 68.31 208 LEU A C 1
ATOM 1601 O O . LEU A 1 208 ? 12.353 -10.898 -5.769 1.00 68.31 208 LEU A O 1
ATOM 1605 N N . ILE A 1 209 ? 14.034 -9.623 -5.010 1.00 70.38 209 ILE A N 1
ATOM 1606 C CA . ILE A 1 209 ? 14.060 -10.224 -3.668 1.00 70.38 209 ILE A CA 1
ATOM 1607 C C . ILE A 1 209 ? 12.966 -9.637 -2.762 1.00 70.38 209 ILE A C 1
ATOM 1609 O O . ILE A 1 209 ? 12.615 -10.233 -1.746 1.00 70.38 209 ILE A O 1
ATOM 1613 N N . THR A 1 210 ? 12.429 -8.462 -3.100 1.00 87.88 210 THR A N 1
ATOM 1614 C CA . THR A 1 210 ? 11.523 -7.697 -2.232 1.00 87.88 210 THR A CA 1
ATOM 1615 C C . THR A 1 210 ? 10.248 -7.298 -2.960 1.00 87.88 210 THR A C 1
ATOM 1617 O O . THR A 1 210 ? 10.247 -7.135 -4.179 1.00 87.88 210 THR A O 1
ATOM 1620 N N . PHE A 1 211 ? 9.171 -7.116 -2.195 1.00 91.88 211 PHE A N 1
ATOM 1621 C CA . PHE A 1 211 ? 7.861 -6.761 -2.729 1.00 91.88 211 PHE A CA 1
ATOM 1622 C C . PHE A 1 211 ? 7.855 -5.410 -3.452 1.00 91.88 211 PHE A C 1
ATOM 1624 O O . PHE A 1 211 ? 7.442 -5.380 -4.604 1.00 91.88 211 PHE A O 1
ATOM 1631 N N . ASP A 1 212 ? 8.357 -4.328 -2.844 1.00 90.38 212 ASP A N 1
ATOM 1632 C CA . ASP A 1 212 ? 8.147 -2.972 -3.389 1.00 90.38 212 ASP A CA 1
ATOM 1633 C C . ASP A 1 212 ? 8.682 -2.785 -4.822 1.00 90.38 212 ASP A C 1
ATOM 1635 O O . ASP A 1 212 ? 7.918 -2.351 -5.683 1.00 90.38 212 ASP A O 1
ATOM 1639 N N . PRO A 1 213 ? 9.925 -3.189 -5.165 1.00 90.06 213 PRO A N 1
ATOM 1640 C CA . PRO A 1 213 ? 10.409 -3.088 -6.543 1.00 90.06 213 PRO A CA 1
ATOM 1641 C C . PRO A 1 213 ? 9.599 -3.939 -7.532 1.00 90.06 213 PRO A C 1
ATOM 1643 O O . PRO A 1 213 ? 9.438 -3.554 -8.688 1.00 90.06 213 PRO A O 1
ATOM 1646 N N . ALA A 1 214 ? 9.083 -5.092 -7.095 1.00 93.00 214 ALA A N 1
ATOM 1647 C CA . ALA A 1 214 ? 8.262 -5.956 -7.937 1.00 93.00 214 ALA A CA 1
ATOM 1648 C C . ALA A 1 214 ? 6.846 -5.389 -8.123 1.00 93.00 214 ALA A C 1
ATOM 1650 O O . ALA A 1 214 ? 6.333 -5.383 -9.240 1.00 93.00 214 ALA A O 1
ATOM 1651 N N . ALA A 1 215 ? 6.241 -4.847 -7.064 1.00 94.38 215 ALA A N 1
ATOM 1652 C CA . ALA A 1 215 ? 4.969 -4.138 -7.131 1.00 94.38 215 ALA A CA 1
ATOM 1653 C C . ALA A 1 215 ? 5.076 -2.906 -8.041 1.00 94.38 215 ALA A C 1
ATOM 1655 O O . ALA A 1 215 ? 4.218 -2.717 -8.900 1.00 94.38 215 ALA A O 1
ATOM 1656 N N . PHE A 1 216 ? 6.166 -2.135 -7.948 1.00 93.75 216 PHE A N 1
ATOM 1657 C CA . PHE A 1 216 ? 6.430 -1.008 -8.844 1.00 93.75 216 PHE A CA 1
ATOM 1658 C C . PHE A 1 216 ? 6.610 -1.448 -10.306 1.00 93.75 216 PHE A C 1
ATOM 1660 O O . PHE A 1 216 ? 6.044 -0.843 -11.214 1.00 93.75 216 PHE A O 1
ATOM 1667 N N . ALA A 1 217 ? 7.337 -2.541 -10.561 1.00 95.06 217 ALA A N 1
ATOM 1668 C CA . ALA A 1 217 ? 7.468 -3.094 -11.910 1.00 95.06 217 ALA A CA 1
ATOM 1669 C C . ALA A 1 217 ? 6.111 -3.546 -12.486 1.00 95.06 217 ALA A C 1
ATOM 1671 O O . ALA A 1 217 ? 5.790 -3.236 -13.633 1.00 95.06 217 ALA A O 1
ATOM 1672 N N . ALA A 1 218 ? 5.287 -4.231 -11.689 1.00 96.56 218 ALA A N 1
ATOM 1673 C CA . ALA A 1 218 ? 3.933 -4.621 -12.080 1.00 96.56 218 ALA A CA 1
ATOM 1674 C C . ALA A 1 218 ? 3.046 -3.396 -12.367 1.00 96.56 218 ALA A C 1
ATOM 1676 O O . ALA A 1 218 ? 2.361 -3.339 -13.387 1.00 96.56 218 ALA A O 1
ATOM 1677 N N . SER A 1 219 ? 3.115 -2.392 -11.498 1.00 96.06 219 SER A N 1
ATOM 1678 C CA . SER A 1 219 ? 2.445 -1.096 -11.605 1.00 96.06 219 SER A CA 1
ATOM 1679 C C . SER A 1 219 ? 2.817 -0.372 -12.912 1.00 96.06 219 SER A C 1
ATOM 1681 O O . SER A 1 219 ? 1.939 0.116 -13.636 1.00 96.06 219 SER A O 1
ATOM 1683 N N . ALA A 1 220 ? 4.100 -0.393 -13.285 1.00 95.56 220 ALA A N 1
ATOM 1684 C CA . ALA A 1 220 ? 4.608 0.149 -14.542 1.00 95.56 220 ALA A CA 1
ATOM 1685 C C . ALA A 1 220 ? 4.099 -0.619 -15.775 1.00 95.56 220 ALA A C 1
ATOM 1687 O O . ALA A 1 220 ? 3.627 -0.014 -16.739 1.00 95.56 220 ALA A O 1
ATOM 1688 N N . LEU A 1 221 ? 4.144 -1.956 -15.738 1.00 97.81 221 LEU A N 1
ATOM 1689 C CA . LEU A 1 221 ? 3.636 -2.813 -16.814 1.00 97.81 221 LEU A CA 1
ATOM 1690 C C . LEU A 1 221 ? 2.132 -2.616 -17.035 1.00 97.81 221 LEU A C 1
ATOM 1692 O O . LEU A 1 221 ? 1.680 -2.553 -18.178 1.00 97.81 221 LEU A O 1
ATOM 1696 N N . ALA A 1 222 ? 1.356 -2.478 -15.960 1.00 97.69 222 ALA A N 1
ATOM 1697 C CA . ALA A 1 222 ? -0.080 -2.251 -16.047 1.00 97.69 222 ALA A CA 1
ATOM 1698 C C . ALA A 1 222 ? -0.406 -0.908 -16.714 1.00 97.69 222 ALA A C 1
ATOM 1700 O O . ALA A 1 222 ? -1.237 -0.870 -17.621 1.00 97.69 222 ALA A O 1
ATOM 1701 N N . ARG A 1 223 ? 0.305 0.168 -16.341 1.00 95.31 223 ARG A N 1
ATOM 1702 C CA . ARG A 1 223 ? 0.192 1.491 -16.988 1.00 95.31 223 ARG A CA 1
ATOM 1703 C C . ARG A 1 223 ? 0.582 1.457 -18.469 1.00 95.31 223 ARG A C 1
ATOM 1705 O O . ARG A 1 223 ? 0.019 2.202 -19.261 1.00 95.31 223 ARG A O 1
ATOM 1712 N N . ALA A 1 224 ? 1.485 0.559 -18.858 1.00 96.81 224 ALA A N 1
ATOM 1713 C CA . ALA A 1 224 ? 1.842 0.307 -20.254 1.00 96.81 224 ALA A CA 1
ATOM 1714 C C . ALA A 1 224 ? 0.854 -0.620 -21.001 1.00 96.81 224 ALA A C 1
ATOM 1716 O O . ALA A 1 224 ? 1.144 -1.054 -22.114 1.00 96.81 224 ALA A O 1
ATOM 1717 N N . GLY A 1 225 ? -0.290 -0.975 -20.402 1.00 97.81 225 GLY A N 1
ATOM 1718 C CA . GLY A 1 225 ? -1.297 -1.856 -21.007 1.00 97.81 225 GLY A CA 1
ATOM 1719 C C . GLY A 1 225 ? -0.947 -3.350 -20.977 1.00 97.81 225 GLY A C 1
ATOM 1720 O O . GLY A 1 225 ? -1.668 -4.169 -21.544 1.00 97.81 225 GLY A O 1
ATOM 1721 N N . ARG A 1 226 ? 0.133 -3.749 -20.293 1.00 98.25 226 ARG A N 1
ATOM 1722 C CA . ARG A 1 226 ? 0.615 -5.142 -20.209 1.00 98.25 226 ARG A CA 1
ATOM 1723 C C . ARG A 1 226 ? 0.046 -5.863 -18.989 1.00 98.25 226 ARG A C 1
ATOM 1725 O O . ARG A 1 226 ? 0.759 -6.478 -18.201 1.00 98.25 226 ARG A O 1
ATOM 1732 N N . THR A 1 227 ? -1.275 -5.806 -18.846 1.00 97.69 227 THR A N 1
ATOM 1733 C CA . THR A 1 227 ? -2.057 -6.280 -17.688 1.00 97.69 227 THR A CA 1
ATOM 1734 C C . THR A 1 227 ? -1.746 -7.724 -17.272 1.00 97.69 227 THR A C 1
ATOM 1736 O O . THR A 1 227 ? -1.688 -8.028 -16.081 1.00 97.69 227 THR A O 1
ATOM 1739 N N . LYS A 1 228 ? -1.540 -8.635 -18.235 1.00 97.75 228 LYS A N 1
ATOM 1740 C CA . LYS A 1 228 ? -1.239 -10.048 -17.944 1.00 97.75 228 LYS A CA 1
ATOM 1741 C C . LYS A 1 228 ? 0.132 -10.215 -17.287 1.00 97.75 228 LYS A C 1
ATOM 1743 O O . LYS A 1 228 ? 0.239 -10.914 -16.286 1.00 97.75 228 LYS A O 1
ATOM 1748 N N . GLU A 1 229 ? 1.150 -9.567 -17.842 1.00 97.56 229 GLU A N 1
ATOM 1749 C CA . GLU A 1 229 ? 2.519 -9.609 -17.317 1.00 97.56 229 GLU A CA 1
ATOM 1750 C C . GLU A 1 229 ? 2.606 -8.888 -15.973 1.00 97.56 229 GLU A C 1
ATOM 1752 O O . GLU A 1 229 ? 3.198 -9.404 -15.029 1.00 97.56 229 GLU A O 1
ATOM 1757 N N . ALA A 1 230 ? 1.924 -7.745 -15.853 1.00 97.81 230 ALA A N 1
ATOM 1758 C CA . ALA A 1 230 ? 1.796 -7.017 -14.600 1.00 97.81 230 ALA A CA 1
ATOM 1759 C C . ALA A 1 230 ? 1.245 -7.906 -13.477 1.00 97.81 230 ALA A C 1
ATOM 1761 O O . ALA A 1 230 ? 1.828 -7.970 -12.395 1.00 97.81 230 ALA A O 1
ATOM 1762 N N . TRP A 1 231 ? 0.164 -8.649 -13.747 1.00 97.81 231 TRP A N 1
ATOM 1763 C CA . TRP A 1 231 ? -0.385 -9.581 -12.765 1.00 97.81 231 TRP A CA 1
ATOM 1764 C C . TRP A 1 231 ? 0.600 -10.697 -12.411 1.00 97.81 231 TRP A C 1
ATOM 1766 O O . TRP A 1 231 ? 0.771 -10.976 -11.233 1.00 97.81 231 TRP A O 1
ATOM 1776 N N . GLN A 1 232 ? 1.282 -11.303 -13.387 1.00 96.38 232 GLN A N 1
ATOM 1777 C CA . GLN A 1 232 ? 2.265 -12.362 -13.116 1.00 96.38 232 GLN A CA 1
ATOM 1778 C C . GLN A 1 232 ? 3.386 -11.886 -12.182 1.00 96.38 232 GLN A C 1
ATOM 1780 O O . GLN A 1 232 ? 3.788 -12.614 -11.273 1.00 96.38 232 GLN A O 1
ATOM 1785 N N . VAL A 1 233 ? 3.865 -10.654 -12.379 1.00 95.88 233 VAL A N 1
ATOM 1786 C CA . VAL A 1 233 ? 4.874 -10.042 -11.506 1.00 95.88 233 VAL A CA 1
ATOM 1787 C C . VAL A 1 233 ? 4.308 -9.788 -10.105 1.00 95.88 233 VAL A C 1
ATOM 1789 O O . VAL A 1 233 ? 4.931 -10.185 -9.120 1.00 95.88 233 VAL A O 1
ATOM 1792 N N . ALA A 1 234 ? 3.125 -9.173 -9.999 1.00 95.94 234 ALA A N 1
ATOM 1793 C CA . ALA A 1 234 ? 2.492 -8.887 -8.711 1.00 95.94 234 ALA A CA 1
ATOM 1794 C C . ALA A 1 234 ? 2.188 -10.172 -7.922 1.00 95.94 234 ALA A C 1
ATOM 1796 O O . ALA A 1 234 ? 2.517 -10.265 -6.741 1.00 95.94 234 ALA A O 1
ATOM 1797 N N . GLU A 1 235 ? 1.626 -11.184 -8.586 1.00 96.06 235 GLU A N 1
ATOM 1798 C CA . GLU A 1 235 ? 1.300 -12.496 -8.025 1.00 96.06 235 GLU A CA 1
ATOM 1799 C C . GLU A 1 235 ? 2.542 -13.170 -7.428 1.00 96.06 235 GLU A C 1
ATOM 1801 O O . GLU A 1 235 ? 2.526 -13.615 -6.277 1.00 96.06 235 GLU A O 1
ATOM 1806 N N . ALA A 1 236 ? 3.655 -13.186 -8.167 1.00 93.00 236 ALA A N 1
ATOM 1807 C CA . ALA A 1 236 ? 4.916 -13.734 -7.675 1.00 93.00 236 ALA A CA 1
ATOM 1808 C C . ALA A 1 236 ? 5.457 -12.962 -6.456 1.00 93.00 236 ALA A C 1
ATOM 1810 O O . ALA A 1 236 ? 6.052 -13.563 -5.554 1.00 93.00 236 ALA A O 1
ATOM 1811 N N . ALA A 1 237 ? 5.219 -11.649 -6.399 1.00 93.19 237 ALA A N 1
ATOM 1812 C CA . ALA A 1 237 ? 5.728 -10.771 -5.355 1.00 93.19 237 ALA A CA 1
ATOM 1813 C C . ALA A 1 237 ? 4.970 -10.870 -4.024 1.00 93.19 237 ALA A C 1
ATOM 1815 O O . ALA A 1 237 ? 5.569 -10.617 -2.981 1.00 93.19 237 ALA A O 1
ATOM 1816 N N . VAL A 1 238 ? 3.689 -11.262 -4.005 1.00 95.00 238 VAL A N 1
ATOM 1817 C CA . VAL A 1 238 ? 2.858 -11.241 -2.777 1.00 95.00 238 VAL A CA 1
ATOM 1818 C C . VAL A 1 238 ? 3.487 -12.010 -1.612 1.00 95.00 238 VAL A C 1
ATOM 1820 O O . VAL A 1 238 ? 3.425 -11.575 -0.464 1.00 95.00 238 VAL A O 1
ATOM 1823 N N . ARG A 1 239 ? 4.161 -13.130 -1.891 1.00 93.06 239 ARG A N 1
ATOM 1824 C CA . ARG A 1 239 ? 4.840 -13.937 -0.859 1.00 93.06 239 ARG A CA 1
ATOM 1825 C C . ARG A 1 239 ? 6.066 -13.253 -0.254 1.00 93.06 239 ARG A C 1
ATOM 1827 O O . ARG A 1 239 ? 6.504 -13.652 0.823 1.00 93.06 239 ARG A O 1
ATOM 1834 N N . LEU A 1 240 ? 6.622 -12.270 -0.956 1.00 91.00 240 LEU A N 1
ATOM 1835 C CA . LEU A 1 240 ? 7.782 -11.480 -0.547 1.00 91.00 240 LEU A CA 1
ATOM 1836 C C . LEU A 1 240 ? 7.383 -10.257 0.284 1.00 91.00 240 LEU A C 1
ATOM 1838 O O . LEU A 1 240 ? 8.260 -9.600 0.842 1.00 91.00 240 LEU A O 1
ATOM 1842 N N . TRP A 1 241 ? 6.087 -9.936 0.361 1.00 95.12 241 TRP A N 1
ATOM 1843 C CA . TRP A 1 241 ? 5.614 -8.813 1.159 1.00 95.12 241 TRP A CA 1
ATOM 1844 C C . TRP A 1 241 ? 5.834 -9.072 2.646 1.00 95.12 241 TRP A C 1
ATOM 1846 O O . TRP A 1 241 ? 5.564 -10.171 3.149 1.00 95.12 241 TRP A O 1
ATOM 1856 N N . TRP A 1 242 ? 6.314 -8.046 3.343 1.00 93.12 242 TRP A N 1
ATOM 1857 C CA . TRP A 1 242 ? 6.616 -8.096 4.762 1.00 93.12 242 TRP A CA 1
ATOM 1858 C C . TRP A 1 242 ? 5.995 -6.887 5.466 1.00 93.12 242 TRP A C 1
ATOM 1860 O O . TRP A 1 242 ? 6.234 -5.763 5.026 1.00 93.12 242 TRP A O 1
ATOM 1870 N N . PRO A 1 243 ? 5.227 -7.091 6.548 1.00 93.44 243 PRO A N 1
ATOM 1871 C CA . PRO A 1 243 ? 4.654 -5.980 7.293 1.00 93.44 243 PRO A CA 1
ATOM 1872 C C . PRO A 1 243 ? 5.745 -5.232 8.068 1.00 93.44 243 PRO A C 1
ATOM 1874 O O . PRO A 1 243 ? 6.636 -5.862 8.647 1.00 93.44 243 PRO A O 1
ATOM 1877 N N . VAL A 1 244 ? 5.665 -3.903 8.122 1.00 90.50 244 VAL A N 1
ATOM 1878 C CA . VAL A 1 244 ? 6.564 -3.085 8.958 1.00 90.50 244 VAL A CA 1
ATOM 1879 C C . VAL A 1 244 ? 6.025 -2.892 10.378 1.00 90.50 244 VAL A C 1
ATOM 1881 O O . VAL A 1 244 ? 6.793 -2.579 11.284 1.00 90.50 244 VAL A O 1
ATOM 1884 N N . ASP A 1 245 ? 4.730 -3.140 10.587 1.00 92.94 245 ASP A N 1
ATOM 1885 C CA . ASP A 1 245 ? 4.042 -3.057 11.880 1.00 92.94 245 ASP A CA 1
ATOM 1886 C C . ASP A 1 245 ? 3.168 -4.299 12.128 1.00 92.94 245 ASP A C 1
ATOM 1888 O O . ASP A 1 245 ? 2.814 -5.016 11.194 1.00 92.94 245 ASP A O 1
ATOM 1892 N N . PHE A 1 246 ? 2.797 -4.574 13.383 1.00 92.38 246 PHE A N 1
ATOM 1893 C CA . PHE A 1 246 ? 1.902 -5.687 13.712 1.00 92.38 246 PHE A CA 1
ATOM 1894 C C . PHE A 1 246 ? 0.475 -5.488 13.175 1.00 92.38 246 PHE A C 1
ATOM 1896 O O . PHE A 1 246 ? -0.244 -6.470 13.000 1.00 92.38 246 PHE A O 1
ATOM 1903 N N . ALA A 1 247 ? 0.065 -4.241 12.928 1.00 95.06 247 ALA A N 1
ATOM 1904 C CA . ALA A 1 247 ? -1.261 -3.917 12.414 1.00 95.06 247 ALA A CA 1
ATOM 1905 C C . ALA A 1 247 ? -1.415 -4.163 10.904 1.00 95.06 247 ALA A C 1
ATOM 1907 O O . ALA A 1 247 ? -2.537 -4.314 10.424 1.00 95.06 247 ALA A O 1
ATOM 1908 N N . GLN A 1 248 ? -0.317 -4.264 10.153 1.00 95.94 248 GLN A N 1
ATOM 1909 C CA . GLN A 1 248 ? -0.393 -4.555 8.724 1.00 95.94 248 GLN A CA 1
ATOM 1910 C C . GLN A 1 248 ? -0.547 -6.048 8.492 1.00 95.94 248 GLN A C 1
ATOM 1912 O O . GLN A 1 248 ? 0.237 -6.874 8.976 1.00 95.94 248 GLN A O 1
ATOM 1917 N N . VAL A 1 249 ? -1.541 -6.401 7.697 1.00 97.00 249 VAL A N 1
ATOM 1918 C CA . VAL A 1 249 ? -1.863 -7.785 7.370 1.00 97.00 249 VAL A CA 1
ATOM 1919 C C . VAL A 1 249 ? -1.948 -8.013 5.872 1.00 97.00 249 VAL A C 1
ATOM 1921 O O . VAL A 1 249 ? -1.859 -9.167 5.470 1.00 97.00 249 VAL A O 1
ATOM 1924 N N . THR A 1 250 ? -2.038 -6.985 5.030 1.00 97.12 250 THR A N 1
ATOM 1925 C CA . THR A 1 250 ? -2.148 -7.079 3.569 1.00 97.12 250 THR A CA 1
ATOM 1926 C C . THR A 1 250 ? -1.247 -6.069 2.842 1.00 97.12 250 THR A C 1
ATOM 1928 O O . THR A 1 250 ? -0.953 -5.001 3.370 1.00 97.12 250 THR A O 1
ATOM 1931 N N . PRO A 1 251 ? -0.816 -6.367 1.602 1.00 96.62 251 PRO A N 1
ATOM 1932 C CA . PRO A 1 251 ? -0.104 -5.409 0.760 1.00 96.62 251 PRO A CA 1
ATOM 1933 C C . PRO A 1 251 ? -1.067 -4.371 0.154 1.00 96.62 251 PRO A C 1
ATOM 1935 O O . PRO A 1 251 ? -1.447 -4.480 -1.014 1.00 96.62 251 PRO A O 1
ATOM 1938 N N . VAL A 1 252 ? -1.465 -3.365 0.938 1.00 96.69 252 VAL A N 1
ATOM 1939 C CA . VAL A 1 252 ? -2.456 -2.334 0.553 1.00 96.69 252 VAL A CA 1
ATOM 1940 C C . VAL A 1 252 ? -2.133 -1.644 -0.776 1.00 96.69 252 VAL A C 1
ATOM 1942 O O . VAL A 1 252 ? -3.048 -1.381 -1.555 1.00 96.69 252 VAL A O 1
ATOM 1945 N N . ALA A 1 253 ? -0.846 -1.465 -1.095 1.00 94.12 253 ALA A N 1
ATOM 1946 C CA . ALA A 1 253 ? -0.378 -0.915 -2.370 1.00 94.12 253 ALA A CA 1
ATOM 1947 C C . ALA A 1 253 ? -0.989 -1.596 -3.613 1.00 94.12 253 ALA A C 1
ATOM 1949 O O . ALA A 1 253 ? -1.148 -0.948 -4.644 1.00 94.12 253 ALA A O 1
ATOM 1950 N N . LEU A 1 254 ? -1.381 -2.877 -3.536 1.00 96.81 254 LEU A N 1
ATOM 1951 C CA . LEU A 1 254 ? -2.055 -3.559 -4.648 1.00 96.81 254 LEU A CA 1
ATOM 1952 C C . LEU A 1 254 ? -3.436 -2.959 -4.968 1.00 96.81 254 LEU A C 1
ATOM 1954 O O . LEU A 1 254 ? -3.858 -2.984 -6.121 1.00 96.81 254 LEU A O 1
ATOM 1958 N N . LEU A 1 255 ? -4.150 -2.447 -3.961 1.00 96.56 255 LEU A N 1
ATOM 1959 C CA . LEU A 1 255 ? -5.475 -1.839 -4.116 1.00 96.56 255 LEU A CA 1
ATOM 1960 C C . LEU A 1 255 ? -5.415 -0.339 -4.407 1.00 96.56 255 LEU A C 1
ATOM 1962 O O . LEU A 1 255 ? -6.351 0.195 -5.007 1.00 96.56 255 LEU A O 1
ATOM 1966 N N . THR A 1 256 ? -4.367 0.338 -3.939 1.00 93.12 256 THR A N 1
ATOM 1967 C CA . THR A 1 256 ? -4.291 1.803 -3.920 1.00 93.12 256 THR A CA 1
ATOM 1968 C C . THR A 1 256 ? -3.426 2.376 -5.039 1.00 93.12 256 THR A C 1
ATOM 1970 O O . THR A 1 256 ? -3.727 3.469 -5.513 1.00 93.12 256 THR A O 1
ATOM 1973 N N . ASP A 1 257 ? -2.426 1.643 -5.545 1.00 92.31 257 ASP A N 1
ATOM 1974 C CA . ASP A 1 257 ? -1.690 2.068 -6.741 1.00 92.31 257 ASP A CA 1
ATOM 1975 C C . ASP A 1 257 ? -2.613 2.081 -7.969 1.00 92.31 257 ASP A C 1
ATOM 1977 O O . ASP A 1 257 ? -3.296 1.104 -8.277 1.00 92.31 257 ASP A O 1
ATOM 1981 N N . GLU A 1 258 ? -2.605 3.192 -8.706 1.00 89.31 258 GLU A N 1
ATOM 1982 C CA . GLU A 1 258 ? -3.516 3.428 -9.827 1.00 89.31 258 GLU A CA 1
ATOM 1983 C C . GLU A 1 258 ? -3.418 2.379 -10.946 1.00 89.31 258 GLU A C 1
ATOM 1985 O O . GLU A 1 258 ? -4.440 2.019 -11.530 1.00 89.31 258 GLU A O 1
ATOM 1990 N N . GLY A 1 259 ? -2.221 1.865 -11.239 1.00 92.81 259 GLY A N 1
ATOM 1991 C CA . GLY A 1 259 ? -2.027 0.845 -12.271 1.00 92.81 259 GLY A CA 1
ATOM 1992 C C . GLY A 1 259 ? -2.259 -0.575 -11.769 1.00 92.81 259 GLY A C 1
ATOM 1993 O O . GLY A 1 259 ? -2.709 -1.415 -12.544 1.00 92.81 259 GLY A O 1
ATOM 1994 N N . LEU A 1 260 ? -2.004 -0.862 -10.490 1.00 96.00 260 LEU A N 1
ATOM 1995 C CA . LEU A 1 260 ? -2.285 -2.178 -9.906 1.00 96.00 260 LEU A CA 1
ATOM 1996 C C . LEU A 1 260 ? -3.764 -2.373 -9.595 1.00 96.00 260 LEU A C 1
ATOM 1998 O O . LEU A 1 260 ? -4.286 -3.468 -9.794 1.00 96.00 260 LEU A O 1
ATOM 2002 N N . ARG A 1 261 ? -4.462 -1.322 -9.162 1.00 94.69 261 ARG A N 1
ATOM 2003 C CA . ARG A 1 261 ? -5.865 -1.385 -8.744 1.00 94.69 261 ARG A CA 1
ATOM 2004 C C . ARG A 1 261 ? -6.787 -2.049 -9.781 1.00 94.69 261 ARG A C 1
ATOM 2006 O O . ARG A 1 261 ? -7.561 -2.917 -9.378 1.00 94.69 261 ARG A O 1
ATOM 2013 N N . PRO A 1 262 ? -6.724 -1.737 -11.094 1.00 95.56 262 PRO A N 1
ATOM 2014 C CA . PRO A 1 262 ? -7.521 -2.429 -12.112 1.00 95.56 262 PRO A CA 1
ATOM 2015 C C . PRO A 1 262 ? -7.224 -3.929 -12.238 1.00 95.56 262 PRO A C 1
ATOM 2017 O O . PRO A 1 262 ? -8.044 -4.674 -12.770 1.00 95.56 262 PRO A O 1
ATOM 2020 N N . LEU A 1 263 ? -6.061 -4.393 -11.768 1.00 97.44 263 LEU A N 1
ATOM 2021 C CA . LEU A 1 263 ? -5.716 -5.814 -11.749 1.00 97.44 263 LEU A CA 1
ATOM 2022 C C . LEU A 1 263 ? -6.429 -6.560 -10.619 1.00 97.44 263 LEU A C 1
ATOM 2024 O O . LEU A 1 263 ? -6.560 -7.779 -10.711 1.00 97.44 263 LEU A O 1
ATOM 2028 N N . MET A 1 264 ? -6.869 -5.875 -9.565 1.00 98.00 264 MET A N 1
ATOM 2029 C CA . MET A 1 264 ? -7.382 -6.492 -8.342 1.00 98.00 264 MET A CA 1
ATOM 2030 C C . MET A 1 264 ? -8.872 -6.832 -8.447 1.00 98.00 264 MET A C 1
ATOM 2032 O O . MET A 1 264 ? -9.739 -6.124 -7.934 1.00 98.00 264 MET A O 1
ATOM 2036 N N . THR A 1 265 ? -9.166 -7.945 -9.124 1.00 98.00 265 THR A N 1
ATOM 2037 C CA . THR A 1 265 ? -10.506 -8.557 -9.130 1.00 98.00 265 THR A CA 1
ATOM 2038 C C . THR A 1 265 ? -10.829 -9.183 -7.767 1.00 98.00 265 THR A C 1
ATOM 2040 O O . THR A 1 265 ? -9.897 -9.497 -7.019 1.00 98.00 265 THR A O 1
ATOM 2043 N N . PRO A 1 266 ? -12.111 -9.434 -7.434 1.00 98.31 266 PRO A N 1
ATOM 2044 C CA . PRO A 1 266 ? -12.480 -10.109 -6.187 1.00 98.31 266 PRO A CA 1
ATOM 2045 C C . PRO A 1 266 ? -11.741 -11.437 -5.969 1.00 98.31 266 PRO A C 1
ATOM 2047 O O . PRO A 1 266 ? -11.252 -11.709 -4.876 1.00 98.31 266 PRO A O 1
ATOM 2050 N N . GLU A 1 267 ? -11.573 -12.237 -7.024 1.00 98.50 267 GLU A N 1
ATOM 2051 C CA . GLU A 1 267 ? -10.874 -13.524 -6.964 1.00 98.50 267 GLU A CA 1
ATOM 2052 C C . GLU A 1 267 ? -9.387 -13.343 -6.647 1.00 98.50 267 GLU A C 1
ATOM 2054 O O . GLU A 1 267 ? -8.813 -14.105 -5.867 1.00 98.50 267 GLU A O 1
ATOM 2059 N N . ARG A 1 268 ? -8.754 -12.320 -7.234 1.00 98.50 268 ARG A N 1
ATOM 2060 C CA . ARG A 1 268 ? -7.350 -11.986 -6.970 1.00 98.50 268 ARG A CA 1
ATOM 2061 C C . ARG A 1 268 ? -7.168 -11.419 -5.571 1.00 98.50 268 ARG A C 1
ATOM 2063 O O . ARG A 1 268 ? -6.198 -11.777 -4.911 1.00 98.50 268 ARG A O 1
ATOM 2070 N N . CYS A 1 269 ? -8.096 -10.597 -5.089 1.00 98.62 269 CYS A N 1
ATOM 2071 C CA . CYS A 1 269 ? -8.067 -10.116 -3.714 1.00 98.62 269 CYS A CA 1
ATOM 2072 C C . CYS A 1 269 ? -8.174 -11.267 -2.708 1.00 98.62 269 CYS A C 1
ATOM 2074 O O . CYS A 1 269 ? -7.367 -11.351 -1.784 1.00 98.62 269 CYS A O 1
ATOM 2076 N N . GLU A 1 270 ? -9.107 -12.196 -2.924 1.00 98.44 270 GLU A N 1
ATOM 2077 C CA . GLU A 1 270 ? -9.254 -13.377 -2.071 1.00 98.44 270 GLU A CA 1
ATOM 2078 C C . GLU A 1 270 ? -8.011 -14.275 -2.134 1.00 98.44 270 GLU A C 1
ATOM 2080 O O . GLU A 1 270 ? -7.540 -14.788 -1.116 1.00 98.44 270 GLU A O 1
ATOM 2085 N N . TRP A 1 271 ? -7.415 -14.426 -3.321 1.00 98.38 271 TRP A N 1
ATOM 2086 C CA . TRP A 1 271 ? -6.142 -15.124 -3.472 1.00 98.38 271 TRP A CA 1
ATOM 2087 C C . TRP A 1 271 ? -5.019 -14.454 -2.670 1.00 98.38 271 TRP A C 1
ATOM 2089 O O . TRP A 1 271 ? -4.254 -15.154 -2.001 1.00 98.38 271 TRP A O 1
ATOM 2099 N N . VAL A 1 272 ? -4.929 -13.117 -2.683 1.00 98.38 272 VAL A N 1
ATOM 2100 C CA . VAL A 1 272 ? -3.949 -12.380 -1.870 1.00 98.38 272 VAL A CA 1
ATOM 2101 C C . VAL A 1 272 ? -4.178 -12.674 -0.397 1.00 98.38 272 VAL A C 1
ATOM 2103 O O . VAL A 1 272 ? -3.231 -13.069 0.279 1.00 98.38 272 VAL A O 1
ATOM 2106 N N . LEU A 1 273 ? -5.418 -12.568 0.088 1.00 98.44 273 LEU A N 1
ATOM 2107 C CA . LEU A 1 273 ? -5.758 -12.826 1.487 1.00 98.44 273 LEU A CA 1
ATOM 2108 C C . LEU A 1 273 ? -5.313 -14.220 1.938 1.00 98.44 273 LEU A C 1
ATOM 2110 O O . LEU A 1 273 ? -4.635 -14.318 2.961 1.00 98.44 273 LEU A O 1
ATOM 2114 N N . ARG A 1 274 ? -5.571 -15.252 1.126 1.00 97.50 274 ARG A N 1
ATOM 2115 C CA . ARG A 1 274 ? -5.199 -16.654 1.395 1.00 97.50 274 ARG A CA 1
ATOM 2116 C C . ARG A 1 274 ? -3.723 -16.980 1.178 1.00 97.50 274 ARG A C 1
ATOM 2118 O O . ARG A 1 274 ? -3.274 -18.059 1.565 1.00 97.50 274 ARG A O 1
ATOM 2125 N N . THR A 1 275 ? -2.957 -16.100 0.539 1.00 97.00 275 THR A N 1
ATOM 2126 C CA . THR A 1 275 ? -1.553 -16.368 0.225 1.00 97.00 275 THR A CA 1
ATOM 2127 C C . THR A 1 275 ? -0.667 -16.130 1.447 1.00 97.00 275 THR A C 1
ATOM 2129 O O . THR A 1 275 ? -0.600 -14.998 1.939 1.00 97.00 275 THR A O 1
ATOM 2132 N N . PRO A 1 276 ? 0.077 -17.155 1.918 1.00 96.06 276 PRO A N 1
ATOM 2133 C CA . PRO A 1 276 ? 1.026 -16.970 3.002 1.00 96.06 276 PRO A CA 1
ATOM 2134 C C . PRO A 1 276 ? 2.118 -15.970 2.617 1.00 96.06 276 PRO A C 1
ATOM 2136 O O . PRO A 1 276 ? 2.723 -16.092 1.549 1.00 96.06 276 PRO A O 1
ATOM 2139 N N . ARG A 1 277 ? 2.399 -15.023 3.508 1.00 93.62 277 ARG A N 1
ATOM 2140 C CA . ARG A 1 277 ? 3.323 -13.898 3.294 1.00 93.62 277 ARG A CA 1
ATOM 2141 C C . ARG A 1 277 ? 4.136 -13.598 4.552 1.00 93.62 277 ARG A C 1
ATOM 2143 O O . ARG A 1 277 ? 3.912 -14.197 5.608 1.00 93.62 277 ARG A O 1
ATOM 2150 N N . GLY A 1 278 ? 5.131 -12.726 4.438 1.00 84.25 278 GLY A N 1
ATOM 2151 C CA . GLY A 1 278 ? 6.002 -12.369 5.552 1.00 84.25 278 GLY A CA 1
ATOM 2152 C C . GLY A 1 278 ? 6.690 -13.590 6.200 1.00 84.25 278 GLY A C 1
ATOM 2153 O O . GLY A 1 278 ? 7.078 -14.537 5.501 1.00 84.25 278 GLY A O 1
ATOM 2154 N N . PRO A 1 279 ? 6.796 -13.643 7.544 1.00 76.31 279 PRO A N 1
ATOM 2155 C CA . PRO A 1 279 ? 7.390 -14.778 8.257 1.00 76.31 279 PRO A CA 1
ATOM 2156 C C . PRO A 1 279 ? 6.749 -16.131 7.916 1.00 76.31 279 PRO A C 1
ATOM 2158 O O . PRO A 1 279 ? 7.424 -17.167 7.909 1.00 76.31 279 PRO A O 1
ATOM 2161 N N . ALA A 1 280 ? 5.448 -16.140 7.610 1.00 75.81 280 ALA A N 1
ATOM 2162 C CA . ALA A 1 280 ? 4.715 -17.362 7.309 1.00 75.81 280 ALA A CA 1
ATOM 2163 C C . ALA A 1 280 ? 5.166 -18.002 5.986 1.00 75.81 280 ALA A C 1
ATOM 2165 O O . ALA A 1 280 ? 5.228 -19.233 5.904 1.00 75.81 280 ALA A O 1
ATOM 2166 N N . ALA A 1 281 ? 5.551 -17.199 4.987 1.00 76.12 281 ALA A N 1
ATOM 2167 C CA . ALA A 1 281 ? 6.044 -17.693 3.699 1.00 76.12 281 ALA A CA 1
ATOM 2168 C C . ALA A 1 281 ? 7.379 -18.453 3.828 1.00 76.12 281 ALA A C 1
ATOM 2170 O O . ALA A 1 281 ? 7.596 -19.459 3.150 1.00 76.12 281 ALA A O 1
ATOM 2171 N N . VAL A 1 282 ? 8.253 -18.023 4.744 1.00 68.12 282 VAL A N 1
ATOM 2172 C CA . VAL A 1 282 ? 9.596 -18.601 4.943 1.00 68.12 282 VAL A CA 1
ATOM 2173 C C . VAL A 1 282 ? 9.549 -19.912 5.745 1.00 68.12 282 VAL A C 1
ATOM 2175 O O . VAL A 1 282 ? 10.377 -20.807 5.549 1.00 68.12 282 VAL A O 1
ATOM 2178 N N . SER A 1 283 ? 8.543 -20.076 6.610 1.00 56.78 283 SER A N 1
ATOM 2179 C CA . SER A 1 283 ? 8.419 -21.222 7.527 1.00 56.78 283 SER A CA 1
ATOM 2180 C C . SER A 1 283 ? 8.264 -22.598 6.847 1.00 56.78 283 SER A C 1
ATOM 2182 O O . SER A 1 283 ? 8.535 -23.626 7.470 1.00 56.78 283 SER A O 1
ATOM 2184 N N . LYS A 1 284 ? 7.922 -22.654 5.548 1.00 48.31 284 LYS A N 1
ATOM 2185 C CA . LYS A 1 284 ? 7.714 -23.912 4.800 1.00 48.31 284 LYS A CA 1
ATOM 2186 C C . LYS A 1 284 ? 8.997 -24.640 4.358 1.00 48.31 284 LYS A C 1
ATOM 2188 O O . LYS A 1 284 ? 8.900 -25.725 3.791 1.00 48.31 284 LYS A O 1
ATOM 2193 N N . LYS A 1 285 ? 10.204 -24.128 4.642 1.00 41.84 285 LYS A N 1
ATOM 2194 C CA . LYS A 1 285 ? 11.475 -24.789 4.251 1.00 41.84 285 LYS A CA 1
ATOM 2195 C C . LYS A 1 285 ? 12.006 -25.877 5.206 1.00 41.84 285 LYS A C 1
ATOM 2197 O O . LYS A 1 285 ? 13.098 -26.386 4.972 1.00 41.84 285 LYS A O 1
ATOM 2202 N N . LYS A 1 286 ? 11.268 -26.312 6.238 1.00 40.91 286 LYS A N 1
ATOM 2203 C CA . LYS A 1 286 ? 11.691 -27.447 7.091 1.00 40.91 286 LYS A CA 1
ATOM 2204 C C . LYS A 1 286 ? 10.712 -28.622 7.056 1.00 40.91 286 LYS A C 1
ATOM 2206 O O . LYS A 1 286 ? 9.790 -28.678 7.861 1.00 40.91 286 LYS A O 1
ATOM 2211 N N . LYS A 1 287 ? 10.989 -29.571 6.152 1.00 35.22 287 LYS A N 1
ATOM 2212 C CA . LYS A 1 287 ? 11.084 -31.037 6.368 1.00 35.22 287 LYS A CA 1
ATOM 2213 C C . LYS A 1 287 ? 11.002 -31.760 5.014 1.00 35.22 287 LYS A C 1
ATOM 2215 O O . LYS A 1 287 ? 9.929 -32.172 4.591 1.00 35.22 287 LYS A O 1
ATOM 2220 N N . LYS A 1 288 ? 12.148 -31.962 4.361 1.00 36.66 288 LYS A N 1
ATOM 2221 C CA . LYS A 1 288 ? 12.378 -33.234 3.665 1.00 36.66 288 LYS A CA 1
ATOM 2222 C C . LYS A 1 288 ? 13.107 -34.113 4.679 1.00 36.66 288 LYS A C 1
ATOM 2224 O O . LYS A 1 288 ? 14.174 -33.722 5.148 1.00 36.66 288 LYS A O 1
ATOM 2229 N N . LYS A 1 289 ? 12.411 -35.155 5.139 1.00 37.41 289 LYS A N 1
ATOM 2230 C CA . LYS A 1 289 ? 13.023 -36.283 5.846 1.00 37.41 289 LYS A CA 1
ATOM 2231 C C . LYS A 1 289 ? 13.848 -37.083 4.850 1.00 37.41 289 LYS A C 1
ATOM 2233 O O . LYS A 1 289 ? 13.427 -37.101 3.671 1.00 37.41 289 LYS A O 1
#

Foldseek 3Di:
DPDDDLLLVLLQCQLQLVQVVSLVSLVVCVVVVLLLSLLLNLLLCLLLVVLVSNVVSLLSCLLPVVSWDDLVSLLLSLLSLVLCLVVPNPLVVQLVSLVVSLVSQCVDPVRVCLCPPPGPNNVSSVLSNVCSVVSNPDDRDSDPQPAPVPDLVRLVVVLVVVLVVQVVDPPSDPDPLRNLLVSLVSSVSSVNLVSLQVSCVVPNNPCNQAQPSLLSSLLSCLVVVNLVSSCVSNVVHLQRDADPISSDSFPSCCCRRPSNNVSSDSVNSSVSSNDNHHPSSVVPPDDDD

Organism: NCBI:txid1798644

Radius of gyration: 19.64 Å; chains: 1; bounding box: 53×55×46 Å

Secondary structure (DSSP, 8-state):
-PPPPHHHHHHHHHHTT-HHHHHHHHHHHHHTT-THHHHHHHHHHHHHT-HHHHHHHHHHHHT-GGGSS-HHHHHHHHHHHHHHHHHH--HHHHHHHHHHHHHHHHHSTTTTHHHH-SSHHHHHHHHHHHHHHTTT-S----S--TTTTS-HHHHHHHHHHHHHHHHHSTT--SSHHHHHHHHHHHHHHTT-HHHHHHHHHHH---S--SHHHHHHHHHHHHHTT-HHHHHHHHHHHGGG---SSTT--S-THHHHSTTTGGG--HHHHHHHHHS--THHHHGGG----